Protein AF-A0A7C1R9J3-F1 (afdb_monomer_lite)

Radius of gyration: 30.42 Å; chains: 1; bounding box: 50×49×117 Å

Secondary structure (DSSP, 8-state):
--TTSHHHHHHHHHHHHHGGGS-------------SEEEES-SEEEEEEE-TT-EEEPPPEEEEE-SSS-EEE-EEEE-TTS-EEEEE-EEEEEE-B-TTSPBPTT--EEEEEEEETTEEEEEESS--TTEEEEE---SSSS--S--GGG-EEEEE--SS-EE-SS-SSSS-TT-SSSSB-EEEEEHHHHHHT---GGG-BEESSPBPPSS-EEE-TTEEEEE-EEEEEPTT--EEEEEEEEE-

Sequence (244 aa):
MNKKFLLPILMVLGIGLVVAVTYYAIFSASFTVNAAITTSDNLVQELGSTFDGEVIEGSGITITNNAPSERTIGFETDNGECDIETSYATILELNKKDSVWDIIPNTTIVLSYTFVGDNFYYKVDTDLTDYVIVYYPDLDGNPGSWNIVNAELVGDANTEWTLSESIEILPVETDWNDAAKLWLIPSADWGNQSWNPSAWYFENNLVTYGEDVTILGDSDLVITPLYKVGAYVNGTCTVTTTVA

Structure (mmCIF, N/CA/C/O backbone):
data_AF-A0A7C1R9J3-F1
#
_entry.id   AF-A0A7C1R9J3-F1
#
loop_
_atom_site.group_PDB
_atom_site.id
_atom_site.type_symbol
_atom_site.label_atom_id
_atom_site.label_alt_id
_atom_site.label_comp_id
_atom_site.label_asym_id
_atom_site.label_entity_id
_atom_site.label_seq_id
_atom_site.pdbx_PDB_ins_code
_atom_site.Cartn_x
_atom_site.Cartn_y
_atom_site.Cartn_z
_atom_site.occupancy
_atom_site.B_iso_or_equiv
_atom_site.auth_seq_id
_atom_site.auth_comp_id
_atom_site.auth_asym_id
_atom_site.auth_atom_id
_atom_site.pdbx_PDB_model_num
ATOM 1 N N . MET A 1 1 ? -9.440 -32.042 92.225 1.00 45.88 1 MET A N 1
ATOM 2 C CA . MET A 1 1 ? -8.359 -31.643 91.293 1.00 45.88 1 MET A CA 1
ATOM 3 C C . MET A 1 1 ? -7.726 -30.342 91.768 1.00 45.88 1 MET A C 1
ATOM 5 O O . MET A 1 1 ? -8.438 -29.428 92.162 1.00 45.88 1 MET A O 1
ATOM 9 N N . ASN A 1 2 ? -6.393 -30.313 91.818 1.00 40.66 2 ASN A N 1
ATOM 10 C CA . ASN A 1 2 ? -5.563 -29.291 92.461 1.00 40.66 2 ASN A CA 1
ATOM 11 C C . ASN A 1 2 ? -5.582 -27.935 91.729 1.00 40.66 2 ASN A C 1
ATOM 13 O O . ASN A 1 2 ? -5.193 -27.859 90.568 1.00 40.66 2 ASN A O 1
ATOM 17 N N . LYS A 1 3 ? -5.875 -26.840 92.451 1.00 45.75 3 LYS A N 1
ATOM 18 C CA . LYS A 1 3 ? -5.751 -25.439 91.980 1.00 45.75 3 LYS A CA 1
ATOM 19 C C . LYS A 1 3 ? -4.309 -25.003 91.634 1.00 45.75 3 LYS A C 1
ATOM 21 O O . LYS A 1 3 ? -4.099 -23.871 91.220 1.00 45.75 3 LYS A O 1
ATOM 26 N N . LYS A 1 4 ? -3.314 -25.888 91.775 1.00 47.53 4 LYS A N 1
ATOM 27 C CA . LYS A 1 4 ? -1.890 -25.609 91.507 1.00 47.53 4 LYS A CA 1
ATOM 28 C C . LYS A 1 4 ? -1.475 -25.754 90.033 1.00 47.53 4 LYS A C 1
ATOM 30 O O . LYS A 1 4 ? -0.358 -25.386 89.702 1.00 47.53 4 LYS A O 1
ATOM 35 N N . PHE A 1 5 ? -2.360 -26.236 89.153 1.00 46.69 5 PHE A N 1
ATOM 36 C CA . PHE A 1 5 ? -2.064 -26.412 87.720 1.00 46.69 5 PHE A CA 1
ATOM 37 C C . PHE A 1 5 ? -2.663 -25.337 86.796 1.00 46.69 5 PHE A C 1
ATOM 39 O O . PHE A 1 5 ? -2.336 -25.320 85.615 1.00 46.69 5 PHE A O 1
ATOM 46 N N . LEU A 1 6 ? -3.497 -24.417 87.300 1.00 45.84 6 LEU A N 1
ATOM 47 C CA . LEU A 1 6 ? -4.161 -23.416 86.447 1.00 45.84 6 LEU A CA 1
ATOM 48 C C . LEU A 1 6 ? -3.267 -22.214 86.088 1.00 45.84 6 LEU A C 1
ATOM 50 O O . LEU A 1 6 ? -3.419 -21.639 85.016 1.00 45.84 6 LEU A O 1
ATOM 54 N N . LEU A 1 7 ? -2.326 -21.842 86.962 1.00 49.12 7 LEU A N 1
ATOM 55 C CA . LEU A 1 7 ? -1.476 -20.661 86.766 1.00 49.12 7 LEU A CA 1
ATOM 56 C C . LEU A 1 7 ? -0.441 -20.786 85.623 1.00 49.12 7 LEU A C 1
ATOM 58 O O . LEU A 1 7 ? -0.324 -19.837 84.850 1.00 49.12 7 LEU A O 1
ATOM 62 N N . PRO A 1 8 ? 0.288 -21.912 85.448 1.00 51.94 8 PRO A N 1
ATOM 63 C CA . PRO A 1 8 ? 1.258 -22.020 84.355 1.00 51.94 8 PRO A CA 1
ATOM 64 C C . PRO A 1 8 ? 0.583 -22.155 82.980 1.00 51.94 8 PRO A C 1
ATOM 66 O O . PRO A 1 8 ? 1.129 -21.690 81.986 1.00 51.94 8 PRO A O 1
ATOM 69 N N . ILE A 1 9 ? -0.632 -22.712 82.917 1.00 50.72 9 ILE A N 1
ATOM 70 C CA . ILE A 1 9 ? -1.399 -22.860 81.668 1.00 50.72 9 ILE A CA 1
ATOM 71 C C . ILE A 1 9 ? -1.896 -21.496 81.156 1.00 50.72 9 ILE A C 1
ATOM 73 O O . ILE A 1 9 ? -1.863 -21.244 79.955 1.00 50.72 9 ILE A O 1
ATOM 77 N N . LEU A 1 10 ? -2.279 -20.581 82.056 1.00 51.03 10 LEU A N 1
ATOM 78 C CA . LEU A 1 10 ? -2.689 -19.216 81.699 1.00 51.03 10 LEU A CA 1
ATOM 79 C C . LEU A 1 10 ? -1.524 -18.340 81.208 1.00 51.03 10 LEU A C 1
ATOM 81 O O . LEU A 1 10 ? -1.730 -17.521 80.318 1.00 51.03 10 LEU A O 1
ATOM 85 N N . MET A 1 11 ? -0.300 -18.532 81.718 1.00 51.19 11 MET A N 1
ATOM 86 C CA . MET A 1 11 ? 0.888 -17.845 81.181 1.00 51.19 11 MET A CA 1
ATOM 87 C C . MET A 1 11 ? 1.282 -18.360 79.790 1.00 51.19 11 MET A C 1
ATOM 89 O O . MET A 1 11 ? 1.640 -17.560 78.931 1.00 51.19 11 MET A O 1
ATOM 93 N N . VAL A 1 12 ? 1.163 -19.668 79.531 1.00 52.81 12 VAL A N 1
ATOM 94 C CA . VAL A 1 12 ? 1.432 -20.249 78.202 1.00 52.81 12 VAL A CA 1
ATOM 95 C C . VAL A 1 12 ? 0.374 -19.816 77.175 1.00 52.81 12 VAL A C 1
ATOM 97 O O . VAL A 1 12 ? 0.724 -19.485 76.045 1.00 52.81 12 VAL A O 1
ATOM 100 N N . LEU A 1 13 ? -0.900 -19.712 77.575 1.00 46.81 13 LEU A N 1
ATOM 101 C CA . LEU A 1 13 ? -1.964 -19.135 76.738 1.00 46.81 13 LEU A CA 1
ATOM 102 C C . LEU A 1 13 ? -1.796 -17.621 76.519 1.00 46.81 13 LEU A C 1
ATOM 104 O O . LEU A 1 13 ? -2.080 -17.138 75.428 1.00 46.81 13 LEU A O 1
ATOM 108 N N . GLY A 1 14 ? -1.289 -16.876 77.508 1.00 44.56 14 GLY A N 1
ATOM 109 C CA . GLY A 1 14 ? -0.999 -15.443 77.382 1.00 44.56 14 GLY A CA 1
ATOM 110 C C . GLY A 1 14 ? 0.164 -15.134 76.433 1.00 44.56 14 GLY A C 1
ATOM 111 O O . GLY A 1 14 ? 0.084 -14.183 75.662 1.00 44.56 14 GLY A O 1
ATOM 112 N N . ILE A 1 15 ? 1.208 -15.969 76.419 1.00 49.84 15 ILE A N 1
ATOM 113 C CA . ILE A 1 15 ? 2.316 -15.852 75.456 1.00 49.84 15 ILE A CA 1
ATOM 114 C C . ILE A 1 15 ? 1.849 -16.278 74.054 1.00 49.84 15 ILE A C 1
ATOM 116 O O . ILE A 1 15 ? 2.185 -15.614 73.079 1.00 49.84 15 ILE A O 1
ATOM 120 N N . GLY A 1 16 ? 0.996 -17.304 73.941 1.00 39.78 16 GLY A N 1
ATOM 121 C CA . GLY A 1 16 ? 0.373 -17.687 72.667 1.00 39.78 16 GLY A CA 1
ATOM 122 C C . GLY A 1 16 ? -0.538 -16.606 72.067 1.00 39.78 16 GLY A C 1
ATOM 123 O O . GLY A 1 16 ? -0.597 -16.470 70.848 1.00 39.78 16 GLY A O 1
ATOM 124 N N . LEU A 1 17 ? -1.199 -15.793 72.902 1.00 40.78 17 LEU A N 1
ATOM 125 C CA . LEU A 1 17 ? -2.075 -14.710 72.441 1.00 40.78 17 LEU A CA 1
ATOM 126 C C . LEU A 1 17 ? -1.295 -13.480 71.943 1.00 40.78 17 LEU A C 1
ATOM 128 O O . LEU A 1 17 ? -1.747 -12.806 71.024 1.00 40.78 17 LEU A O 1
ATOM 132 N N . VAL A 1 18 ? -0.112 -13.198 72.503 1.00 43.84 18 VAL A N 1
ATOM 133 C CA . VAL A 1 18 ? 0.732 -12.065 72.065 1.00 43.84 18 VAL A CA 1
ATOM 134 C C . VAL A 1 18 ? 1.483 -12.386 70.765 1.00 43.84 18 VAL A C 1
ATOM 136 O O . VAL A 1 18 ? 1.771 -11.482 69.985 1.00 43.84 18 VAL A O 1
ATOM 139 N N . VAL A 1 19 ? 1.726 -13.667 70.469 1.00 43.62 19 VAL A N 1
ATOM 140 C CA . VAL A 1 19 ? 2.354 -14.103 69.205 1.00 43.62 19 VAL A CA 1
ATOM 141 C C . VAL A 1 19 ? 1.326 -14.281 68.075 1.00 43.62 19 VAL A C 1
ATOM 143 O O . VAL A 1 19 ? 1.711 -14.429 66.927 1.00 43.62 19 VAL A O 1
ATOM 146 N N . ALA A 1 20 ? 0.020 -14.187 68.347 1.00 41.53 20 ALA A N 1
ATOM 147 C CA . ALA A 1 20 ? -1.015 -14.138 67.304 1.00 41.53 20 ALA A CA 1
ATOM 148 C C . ALA A 1 20 ? -1.353 -12.704 66.841 1.00 41.53 20 ALA A C 1
ATOM 150 O O . ALA A 1 20 ? -2.244 -12.516 66.015 1.00 41.53 20 ALA A O 1
ATOM 151 N N . VAL A 1 21 ? -0.649 -11.691 67.362 1.00 45.72 21 VAL A N 1
ATOM 152 C CA . VAL A 1 21 ? -0.703 -10.298 66.870 1.00 45.72 21 VAL A CA 1
ATOM 153 C C . VAL A 1 21 ? 0.515 -9.987 65.987 1.00 45.72 21 VAL A C 1
ATOM 155 O O . VAL A 1 21 ? 0.802 -8.835 65.672 1.00 45.72 21 VAL A O 1
ATOM 158 N N . THR A 1 22 ? 1.268 -11.004 65.560 1.00 41.28 22 THR A N 1
ATOM 159 C CA . THR A 1 22 ? 2.323 -10.817 64.567 1.00 41.28 22 THR A CA 1
ATOM 160 C C . THR A 1 22 ? 1.699 -10.808 63.181 1.00 41.28 22 THR A C 1
ATOM 162 O O . THR A 1 22 ? 1.433 -11.842 62.584 1.00 41.28 22 THR A O 1
ATOM 165 N N . TYR A 1 23 ? 1.466 -9.590 62.693 1.00 43.31 23 TYR A N 1
ATOM 166 C CA . TYR A 1 23 ? 1.453 -9.250 61.277 1.00 43.31 23 TYR A CA 1
ATOM 167 C C . TYR A 1 23 ? 0.700 -10.252 60.389 1.00 43.31 23 TYR A C 1
ATOM 169 O O . TYR A 1 23 ? 1.304 -11.089 59.718 1.00 43.31 23 TYR A O 1
ATOM 177 N N . TYR A 1 24 ? -0.610 -10.049 60.233 1.00 41.72 24 TYR A N 1
ATOM 178 C CA . TYR A 1 24 ? -1.156 -10.206 58.888 1.00 41.72 24 TYR A CA 1
ATOM 179 C C . TYR A 1 24 ? -0.472 -9.137 58.034 1.00 41.72 24 TYR A C 1
ATOM 181 O O . TYR A 1 24 ? -0.970 -8.024 57.880 1.00 41.72 24 TYR A O 1
ATOM 189 N N . ALA A 1 25 ? 0.721 -9.447 57.528 1.00 47.22 25 ALA A N 1
ATOM 190 C CA . ALA A 1 25 ? 1.193 -8.820 56.318 1.00 47.22 25 ALA A CA 1
ATOM 191 C C . ALA A 1 25 ? 0.184 -9.256 55.258 1.00 47.22 25 ALA A C 1
ATOM 193 O O . ALA A 1 25 ? 0.292 -10.334 54.675 1.00 47.22 25 ALA A O 1
ATOM 194 N N . ILE A 1 26 ? -0.863 -8.450 55.083 1.00 50.31 26 ILE A N 1
ATOM 195 C CA . ILE A 1 26 ? -1.639 -8.455 53.856 1.00 50.31 26 ILE A CA 1
ATOM 196 C C . ILE A 1 26 ? -0.623 -8.007 52.811 1.00 50.31 26 ILE A C 1
ATOM 198 O O . ILE A 1 26 ? -0.421 -6.818 52.586 1.00 50.31 26 ILE A O 1
ATOM 202 N N . PHE A 1 27 ? 0.121 -8.964 52.263 1.00 45.00 27 PHE A N 1
ATOM 203 C CA . PHE A 1 27 ? 0.915 -8.742 51.074 1.00 45.00 27 PHE A CA 1
ATOM 204 C C . PHE A 1 27 ? -0.094 -8.508 49.957 1.00 45.00 27 PHE A C 1
ATOM 206 O O . PHE A 1 27 ? -0.577 -9.440 49.321 1.00 45.00 27 PHE A O 1
ATOM 213 N N . SER A 1 28 ? -0.464 -7.248 49.757 1.00 51.16 28 SER A N 1
ATOM 214 C CA . SER A 1 28 ? -1.065 -6.815 48.511 1.00 51.16 28 SER A CA 1
ATOM 215 C C . SER A 1 28 ? 0.070 -6.710 47.498 1.00 51.16 28 SER A C 1
ATOM 217 O O . SER A 1 28 ? 0.786 -5.710 47.453 1.00 51.16 28 SER A O 1
ATOM 219 N N . ALA A 1 29 ? 0.283 -7.769 46.724 1.00 52.56 29 ALA A N 1
ATOM 220 C CA . ALA A 1 29 ? 1.062 -7.664 45.504 1.00 52.56 29 ALA A CA 1
ATOM 221 C C . ALA A 1 29 ? 0.148 -7.056 44.436 1.00 52.56 29 ALA A C 1
ATOM 223 O O . ALA A 1 29 ? -0.732 -7.726 43.902 1.00 52.56 29 ALA A O 1
ATOM 224 N N . SER A 1 30 ? 0.320 -5.766 44.163 1.00 58.81 30 SER A N 1
ATOM 225 C CA . SER A 1 30 ? -0.194 -5.161 42.941 1.00 58.81 30 SER A CA 1
ATOM 226 C C . SER A 1 30 ? 0.774 -5.518 41.818 1.00 58.81 30 SER A C 1
ATOM 228 O O . SER A 1 30 ? 1.928 -5.093 41.845 1.00 58.81 30 SER A O 1
ATOM 230 N N . PHE A 1 31 ? 0.328 -6.310 40.853 1.00 53.12 31 PHE A N 1
ATOM 231 C CA . PHE A 1 31 ? 0.998 -6.396 39.563 1.00 53.12 31 PHE A CA 1
ATOM 232 C C . PHE A 1 31 ? 0.243 -5.487 38.597 1.00 53.12 31 PHE A C 1
ATOM 234 O O . PHE A 1 31 ? -0.987 -5.491 38.562 1.00 53.12 31 PHE A O 1
ATOM 241 N N . THR A 1 32 ? 0.977 -4.681 37.841 1.00 57.53 32 THR A N 1
ATOM 242 C CA . THR A 1 32 ? 0.403 -3.935 36.724 1.00 57.53 32 THR A CA 1
ATOM 243 C C . THR A 1 32 ? 0.390 -4.873 35.527 1.00 57.53 32 THR A C 1
ATOM 245 O O . THR A 1 32 ? 1.448 -5.322 35.089 1.00 57.53 32 THR A O 1
ATOM 248 N N . VAL A 1 33 ? -0.797 -5.206 35.022 1.00 65.12 33 VAL A N 1
ATOM 249 C CA . VAL A 1 33 ? -0.926 -5.827 33.701 1.00 65.12 33 VAL A CA 1
ATOM 250 C C . VAL A 1 33 ? -0.954 -4.683 32.701 1.00 65.12 33 VAL A C 1
ATOM 252 O O . VAL A 1 33 ? -1.954 -3.975 32.611 1.00 65.12 33 VAL A O 1
ATOM 255 N N . ASN A 1 34 ? 0.151 -4.473 31.992 1.00 68.94 34 ASN A N 1
ATOM 256 C CA . ASN A 1 34 ? 0.124 -3.613 30.816 1.00 68.94 34 ASN A CA 1
ATOM 257 C C . ASN A 1 34 ? -0.635 -4.358 29.716 1.00 68.94 34 ASN A C 1
ATOM 259 O O . ASN A 1 34 ? -0.419 -5.558 29.524 1.00 68.94 34 ASN A O 1
ATOM 263 N N . ALA A 1 35 ? -1.538 -3.664 29.027 1.00 76.62 35 ALA A N 1
ATOM 264 C CA . ALA A 1 35 ? -2.179 -4.229 27.851 1.00 76.62 35 ALA A CA 1
ATOM 265 C C . ALA A 1 35 ? -1.098 -4.558 26.812 1.00 76.62 35 ALA A C 1
ATOM 267 O O . ALA A 1 35 ? -0.182 -3.763 26.589 1.00 76.62 35 ALA A O 1
ATOM 268 N N . ALA A 1 36 ? -1.182 -5.750 26.218 1.00 83.12 36 ALA A N 1
ATOM 269 C CA . ALA A 1 36 ? -0.225 -6.175 25.200 1.00 83.12 36 ALA A CA 1
ATOM 270 C C . ALA A 1 36 ? -0.265 -5.232 23.992 1.00 83.12 36 ALA A C 1
ATOM 272 O O . ALA A 1 36 ? 0.786 -4.879 23.475 1.00 83.12 36 ALA A O 1
ATOM 273 N N . ILE A 1 37 ? -1.462 -4.776 23.623 1.00 87.62 37 ILE A N 1
ATOM 274 C CA . ILE A 1 37 ? -1.688 -3.757 22.604 1.00 87.62 37 ILE A CA 1
ATOM 275 C C . ILE A 1 37 ? -2.233 -2.502 23.274 1.00 87.62 37 ILE A C 1
ATOM 277 O O . ILE A 1 37 ? -3.136 -2.570 24.112 1.00 87.62 37 ILE A O 1
ATOM 281 N N . THR A 1 38 ? -1.679 -1.356 22.907 1.00 87.38 38 THR A N 1
ATOM 282 C CA . THR A 1 38 ? -2.228 -0.047 23.256 1.00 87.38 38 THR A CA 1
ATOM 283 C C . THR A 1 38 ? -2.348 0.788 22.000 1.00 87.38 38 THR A C 1
ATOM 285 O O . THR A 1 38 ? -1.457 0.758 21.160 1.00 87.38 38 THR A O 1
ATOM 288 N N . THR A 1 39 ? -3.419 1.559 21.891 1.00 86.31 39 THR A N 1
ATOM 289 C CA . THR A 1 39 ? -3.595 2.532 20.815 1.00 86.31 39 THR A CA 1
ATOM 290 C C . THR A 1 39 ? -3.429 3.938 21.362 1.00 86.31 39 THR A C 1
ATOM 292 O O . THR A 1 39 ? -3.957 4.250 22.436 1.00 86.31 39 THR A O 1
ATOM 295 N N . SER A 1 40 ? -2.749 4.801 20.621 1.00 73.56 40 SER A N 1
ATOM 296 C CA . SER A 1 40 ? -2.795 6.242 20.839 1.00 73.56 40 SER A CA 1
ATOM 297 C C . SER A 1 40 ? -3.379 6.934 19.611 1.00 73.56 40 SER A C 1
ATOM 299 O O . SER A 1 40 ? -3.164 6.506 18.480 1.00 73.56 40 SER A O 1
ATOM 301 N N . ASP A 1 41 ? -4.114 8.014 19.875 1.00 68.12 41 ASP A N 1
ATOM 302 C CA . ASP A 1 41 ? -4.762 8.891 18.894 1.00 68.12 41 ASP A CA 1
ATOM 303 C C . ASP A 1 41 ? -6.037 8.359 18.198 1.00 68.12 41 ASP A C 1
ATOM 305 O O . ASP A 1 41 ? -6.346 7.171 18.187 1.00 68.12 41 ASP A O 1
ATOM 309 N N . ASN A 1 42 ? -6.821 9.335 17.720 1.00 70.00 42 ASN A N 1
ATOM 310 C CA . ASN A 1 42 ? -8.036 9.349 16.887 1.00 70.00 42 ASN A CA 1
ATOM 311 C C . ASN A 1 42 ? -8.675 8.012 16.447 1.00 70.00 42 ASN A C 1
ATOM 313 O O . ASN A 1 42 ? -8.889 7.773 15.260 1.00 70.00 42 ASN A O 1
ATOM 317 N N . LEU A 1 43 ? -9.124 7.195 17.401 1.00 85.94 43 LEU A N 1
ATOM 318 C CA . LEU A 1 43 ? -10.057 6.092 17.120 1.00 85.94 43 LEU A CA 1
ATOM 319 C C . LEU A 1 43 ? -11.427 6.582 16.623 1.00 85.94 43 LEU A C 1
ATOM 321 O O . LEU A 1 43 ? -12.168 5.816 16.022 1.00 85.94 43 LEU A O 1
ATOM 325 N N . VAL A 1 44 ? -11.769 7.849 16.870 1.00 89.75 44 VAL A N 1
ATOM 326 C CA . VAL A 1 44 ? -12.980 8.501 16.358 1.00 89.75 44 VAL A CA 1
ATOM 327 C C . VAL A 1 44 ? -12.5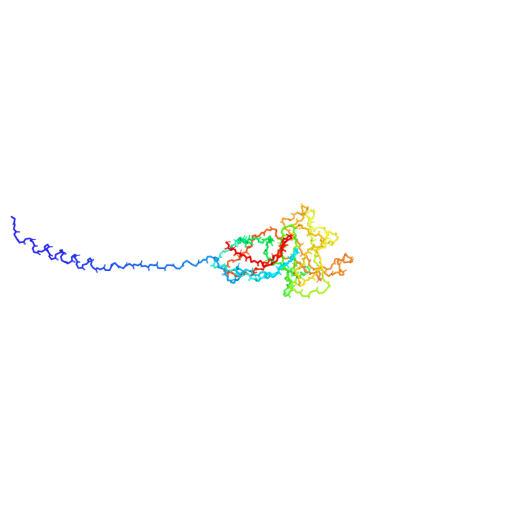69 9.527 15.311 1.00 89.75 44 VAL A C 1
ATOM 329 O O . VAL A 1 44 ? -11.757 10.408 15.595 1.00 89.75 44 VAL A O 1
ATOM 332 N N . GLN A 1 45 ? -1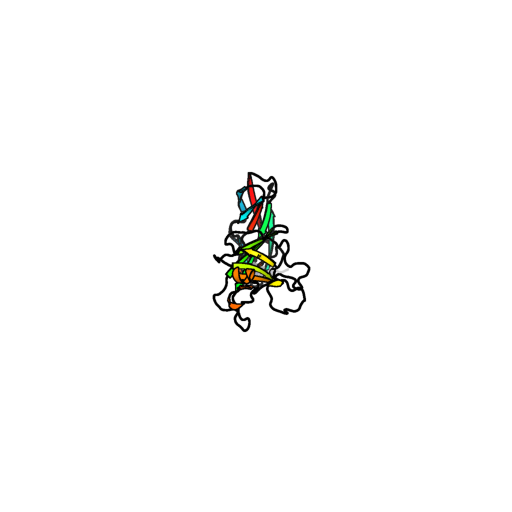3.120 9.405 14.107 1.00 90.19 45 GLN A N 1
ATOM 333 C CA . GLN A 1 45 ? -12.723 10.174 12.932 1.00 90.19 45 GLN A CA 1
ATOM 334 C C . GLN A 1 45 ? -13.945 10.909 12.386 1.00 90.19 45 GLN A C 1
ATOM 336 O O . GLN A 1 45 ? -14.919 10.299 11.947 1.00 90.19 45 GLN A O 1
ATOM 341 N N . GLU A 1 46 ? -13.916 12.237 12.464 1.00 89.94 46 GLU A N 1
ATOM 342 C CA . GLU A 1 46 ? -14.958 13.100 11.910 1.00 89.94 46 GLU A CA 1
ATOM 343 C C . GLU A 1 46 ? -14.609 13.422 10.455 1.00 89.94 46 GLU A C 1
ATOM 345 O O . GLU A 1 46 ? -13.682 14.183 10.190 1.00 89.94 46 GLU A O 1
ATOM 350 N N . LEU A 1 47 ? -15.362 12.860 9.507 1.00 87.81 47 LEU A N 1
ATOM 351 C CA . LEU A 1 47 ? -15.082 13.002 8.072 1.00 87.81 47 LEU A CA 1
ATOM 352 C C . LEU A 1 47 ? -15.535 14.354 7.499 1.00 87.81 47 LEU A C 1
ATOM 354 O O . LEU A 1 47 ? -15.314 14.653 6.331 1.00 87.81 47 LEU A O 1
ATOM 358 N N . GLY A 1 48 ? -16.175 15.198 8.313 1.00 84.50 48 GLY A N 1
ATOM 359 C CA . GLY A 1 48 ? -16.729 16.465 7.851 1.00 84.50 48 GLY A CA 1
ATOM 360 C C . GLY A 1 48 ? -17.870 16.255 6.855 1.00 84.50 48 GLY A C 1
ATOM 361 O O . GLY A 1 48 ? -18.608 15.282 6.956 1.00 84.50 48 GLY A O 1
ATOM 362 N N . SER A 1 49 ? -18.067 17.207 5.940 1.00 84.69 49 SER A N 1
ATOM 363 C CA . SER A 1 49 ? -19.089 17.081 4.891 1.00 84.69 49 SER A CA 1
ATOM 364 C C . SER A 1 49 ? -18.603 16.124 3.811 1.00 84.69 49 SER A C 1
ATOM 366 O O . SER A 1 49 ? -17.611 16.423 3.160 1.00 84.69 49 SER A O 1
ATOM 368 N N . THR A 1 50 ? -19.326 15.024 3.637 1.00 85.38 50 THR A N 1
ATOM 369 C CA . THR A 1 50 ? -18.998 13.942 2.705 1.00 85.38 50 THR A CA 1
ATOM 370 C C . THR A 1 50 ? -19.906 13.962 1.480 1.00 85.38 50 THR A C 1
ATOM 372 O O . THR A 1 50 ? -21.081 14.348 1.573 1.00 85.38 50 THR A O 1
ATOM 375 N N . PHE A 1 51 ? -19.366 13.540 0.337 1.00 85.44 51 PHE A N 1
ATOM 376 C CA . PHE A 1 51 ? -20.097 13.397 -0.921 1.00 85.44 51 PHE A CA 1
ATOM 377 C C . PHE A 1 51 ? -20.064 11.957 -1.443 1.00 85.44 51 PHE A C 1
ATOM 379 O O . PHE A 1 51 ? -19.135 11.203 -1.179 1.00 85.44 51 PHE A O 1
ATOM 386 N N . ASP A 1 52 ? -21.079 11.598 -2.227 1.00 85.81 52 ASP A N 1
ATOM 387 C CA . ASP A 1 52 ? -21.195 10.293 -2.885 1.00 85.81 52 ASP A CA 1
ATOM 388 C C . ASP A 1 52 ? -19.914 9.920 -3.658 1.00 85.81 52 ASP A C 1
ATOM 390 O O . ASP A 1 52 ? -19.454 10.684 -4.516 1.00 85.81 52 ASP A O 1
ATOM 394 N N . GLY A 1 53 ? -19.353 8.749 -3.338 1.00 82.88 53 GLY A N 1
ATOM 395 C CA . GLY A 1 53 ? -18.172 8.181 -3.987 1.00 82.88 53 GLY A CA 1
ATOM 396 C C . GLY A 1 53 ? -16.847 8.833 -3.592 1.00 82.88 53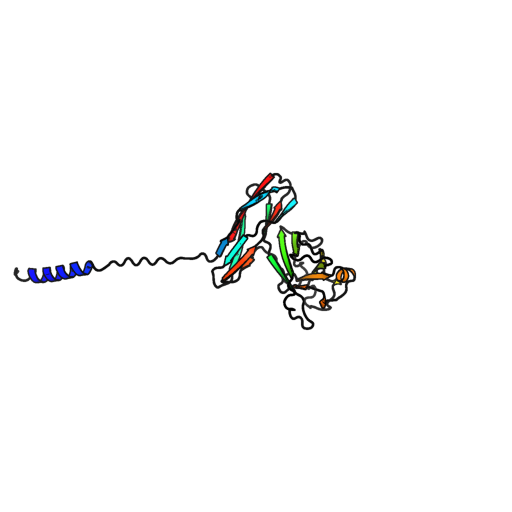 GLY A C 1
ATOM 397 O O . GLY A 1 53 ? -15.807 8.471 -4.143 1.00 82.88 53 GLY A O 1
ATOM 398 N N . GLU A 1 54 ? -16.863 9.792 -2.666 1.00 87.94 54 GLU A N 1
ATOM 399 C CA . GLU A 1 54 ? -15.657 10.442 -2.166 1.00 87.94 54 GLU A CA 1
ATOM 400 C C . GLU A 1 54 ? -14.777 9.451 -1.396 1.00 87.94 54 GLU A C 1
ATOM 402 O O . GLU A 1 54 ? -15.266 8.593 -0.657 1.00 87.94 54 GLU A O 1
ATOM 407 N N . VAL A 1 55 ? -13.463 9.589 -1.564 1.00 89.56 55 VAL A N 1
ATOM 408 C CA . VAL A 1 55 ? -12.457 8.836 -0.815 1.00 89.56 55 VAL A CA 1
ATOM 409 C C . VAL A 1 55 ? -11.704 9.809 0.079 1.00 89.56 55 VAL A C 1
ATOM 411 O O . VAL A 1 55 ? -11.165 10.806 -0.400 1.00 89.56 55 VAL A O 1
ATOM 414 N N . ILE A 1 56 ? -11.684 9.523 1.378 1.00 90.81 56 ILE A N 1
ATOM 415 C CA . ILE A 1 56 ? -11.158 10.411 2.413 1.00 90.81 56 ILE A CA 1
ATOM 416 C C . ILE A 1 56 ? -10.056 9.678 3.176 1.00 90.81 56 ILE A C 1
ATOM 418 O O . ILE A 1 56 ? -10.290 8.629 3.777 1.00 90.81 56 ILE A O 1
ATOM 422 N N . GLU A 1 57 ? -8.854 10.253 3.173 1.00 92.25 57 GLU A N 1
ATOM 423 C CA . GLU A 1 57 ? -7.748 9.818 4.028 1.00 92.25 57 GLU A CA 1
ATOM 424 C C . GLU A 1 57 ? -8.018 10.261 5.472 1.00 92.25 57 GLU A C 1
ATOM 426 O O . GLU A 1 57 ? -8.223 11.445 5.753 1.00 92.25 57 GLU A O 1
ATOM 431 N N . GLY A 1 58 ? -8.048 9.304 6.395 1.00 90.75 58 GLY A N 1
ATOM 432 C CA . GLY A 1 58 ? -8.186 9.581 7.815 1.00 90.75 58 GLY A CA 1
ATOM 433 C C . GLY A 1 58 ? -6.872 9.971 8.480 1.00 90.75 58 GLY A C 1
ATOM 434 O O . GLY A 1 58 ? -5.786 9.868 7.916 1.00 90.75 58 GLY A O 1
ATOM 435 N N . SER A 1 59 ? -6.959 10.392 9.739 1.00 90.38 59 SER A N 1
ATOM 436 C CA . SER A 1 59 ? -5.760 10.594 10.557 1.00 90.38 59 SER A CA 1
ATOM 437 C C . SER A 1 59 ? -5.167 9.249 10.973 1.00 90.38 59 SER A C 1
ATOM 439 O O . SER A 1 59 ? -5.919 8.339 11.322 1.00 90.38 59 SER A O 1
ATOM 441 N N . GLY A 1 60 ? -3.836 9.151 11.009 1.00 90.00 60 GLY A N 1
ATOM 442 C CA . GLY A 1 60 ? -3.139 7.942 11.448 1.00 90.00 60 GLY A CA 1
ATOM 443 C C . GLY A 1 60 ? -3.508 7.516 12.875 1.00 90.00 60 GLY A C 1
ATOM 444 O O . GLY A 1 60 ? -3.620 8.350 13.775 1.00 90.00 60 GLY A O 1
ATOM 445 N N . ILE A 1 61 ? -3.677 6.209 13.067 1.00 89.56 61 ILE A N 1
ATOM 446 C CA . ILE A 1 61 ? -3.883 5.540 14.353 1.00 89.56 61 ILE A CA 1
ATOM 447 C C . ILE A 1 61 ? -2.560 4.878 14.729 1.00 89.56 61 ILE A C 1
ATOM 449 O O . ILE A 1 61 ? -2.030 4.074 13.961 1.00 89.56 61 ILE A O 1
ATOM 453 N N . THR A 1 62 ? -2.021 5.207 15.902 1.00 90.62 62 THR A N 1
ATOM 454 C CA . THR A 1 62 ? -0.784 4.584 16.387 1.00 90.62 62 THR A CA 1
ATOM 455 C C . THR A 1 62 ? -1.128 3.377 17.244 1.00 90.62 62 THR A C 1
ATOM 457 O O . THR A 1 62 ? -1.899 3.477 18.199 1.00 90.62 62 THR A O 1
ATOM 460 N N . ILE A 1 63 ? -0.534 2.236 16.917 1.00 89.75 63 ILE A N 1
ATOM 461 C CA . ILE A 1 63 ? -0.702 0.968 17.619 1.00 89.75 63 ILE A CA 1
ATOM 462 C C . ILE A 1 63 ? 0.660 0.551 18.150 1.00 89.75 63 ILE A C 1
ATOM 464 O O . ILE A 1 63 ? 1.617 0.431 17.393 1.00 89.75 63 ILE A O 1
ATOM 468 N N . THR A 1 64 ? 0.737 0.308 19.450 1.00 90.88 64 THR A N 1
ATOM 469 C CA . THR A 1 64 ? 1.948 -0.138 20.135 1.00 90.88 64 THR A CA 1
ATOM 470 C C . THR A 1 64 ? 1.761 -1.569 20.602 1.00 90.88 64 THR A C 1
ATOM 472 O O . THR A 1 64 ? 0.824 -1.870 21.351 1.00 90.88 64 THR A O 1
ATOM 475 N N . ASN A 1 65 ? 2.688 -2.442 20.216 1.00 91.50 65 ASN A N 1
ATOM 476 C CA . ASN A 1 65 ? 2.792 -3.790 20.751 1.00 91.50 65 ASN A CA 1
ATOM 477 C C . ASN A 1 65 ? 3.826 -3.820 21.878 1.00 91.50 65 ASN A C 1
ATOM 479 O O . ASN A 1 65 ? 5.028 -3.896 21.646 1.00 91.50 65 ASN A O 1
ATOM 483 N N . ASN A 1 66 ? 3.337 -3.801 23.115 1.00 88.81 66 ASN A N 1
ATOM 484 C CA . ASN A 1 66 ? 4.146 -3.883 24.333 1.00 88.81 66 ASN A CA 1
ATOM 485 C C . ASN A 1 66 ? 4.571 -5.324 24.676 1.00 88.81 66 ASN A C 1
ATOM 487 O O . ASN A 1 66 ? 5.128 -5.564 25.751 1.00 88.81 66 ASN A O 1
ATOM 491 N N . ALA A 1 67 ? 4.208 -6.309 23.847 1.00 88.12 67 ALA A N 1
ATOM 492 C CA . ALA A 1 67 ? 4.626 -7.690 24.026 1.00 88.12 67 ALA A CA 1
ATOM 493 C C . ALA A 1 67 ? 5.917 -7.969 23.238 1.00 88.12 67 ALA A C 1
ATOM 495 O O . ALA A 1 67 ? 6.078 -7.463 22.132 1.00 88.12 67 ALA A O 1
ATOM 496 N N . PRO A 1 68 ? 6.779 -8.882 23.720 1.00 87.25 68 PRO A N 1
ATOM 497 C CA . PRO A 1 68 ? 8.027 -9.239 23.038 1.00 87.25 68 PRO A CA 1
ATOM 498 C C . PRO A 1 68 ? 7.823 -10.112 21.788 1.00 87.25 68 PRO A C 1
ATOM 500 O O . PRO A 1 68 ? 8.786 -10.491 21.127 1.00 87.25 68 PRO A O 1
ATOM 503 N N . SER A 1 69 ? 6.583 -10.508 21.494 1.00 88.75 69 SER A N 1
ATOM 504 C CA . SER A 1 69 ? 6.218 -11.338 20.346 1.00 88.75 69 SER A CA 1
ATOM 505 C C . SER A 1 69 ? 5.354 -10.545 19.377 1.00 88.75 69 SER A C 1
ATOM 507 O O . SER A 1 69 ? 4.582 -9.689 19.811 1.00 88.75 69 SER A O 1
ATOM 509 N N . GLU A 1 70 ? 5.417 -10.897 18.095 1.00 89.62 70 GLU A N 1
ATOM 510 C CA . GLU A 1 70 ? 4.517 -10.349 17.079 1.00 89.62 70 GLU A CA 1
ATOM 511 C C . GLU A 1 70 ? 3.038 -10.585 17.416 1.00 89.62 70 GLU A C 1
ATOM 513 O O . GLU A 1 70 ? 2.678 -11.507 18.166 1.00 89.62 70 GLU A O 1
ATOM 518 N N . ARG A 1 71 ? 2.189 -9.711 16.878 1.00 85.94 71 ARG A N 1
ATOM 519 C CA . ARG A 1 71 ? 0.735 -9.763 17.010 1.00 85.94 71 ARG A CA 1
ATOM 520 C C . ARG A 1 71 ? 0.094 -9.455 15.669 1.00 85.94 71 ARG A C 1
ATOM 522 O O . ARG A 1 71 ? 0.547 -8.561 14.963 1.00 85.94 71 ARG A O 1
ATOM 529 N N . THR A 1 72 ? -0.975 -10.174 15.372 1.00 86.69 72 THR A N 1
ATOM 530 C CA . THR A 1 72 ? -1.930 -9.806 14.330 1.00 86.69 72 THR A CA 1
ATOM 531 C C . THR A 1 72 ? -2.996 -8.934 14.969 1.00 86.69 72 THR A C 1
ATOM 533 O O . THR A 1 72 ? -3.481 -9.276 16.049 1.00 86.69 72 THR A O 1
ATOM 536 N N . ILE A 1 73 ? -3.302 -7.815 14.328 1.00 84.69 73 ILE A N 1
ATOM 537 C CA . ILE A 1 73 ? -4.248 -6.815 14.798 1.00 84.69 73 ILE A CA 1
ATOM 538 C C . ILE A 1 73 ? -5.488 -6.868 13.922 1.00 84.69 73 ILE A C 1
ATOM 540 O O . ILE A 1 73 ? -5.376 -6.782 12.700 1.00 84.69 73 ILE A O 1
ATOM 544 N N . GLY A 1 74 ? -6.644 -6.985 14.569 1.00 83.81 74 GLY A N 1
ATOM 545 C CA . GLY A 1 74 ? -7.941 -6.851 13.926 1.00 83.81 74 GLY A CA 1
ATOM 546 C C . GLY A 1 74 ? -8.499 -5.442 14.093 1.00 83.81 74 GLY A C 1
ATOM 547 O O . GLY A 1 74 ? -8.279 -4.781 15.116 1.00 83.81 74 GLY A O 1
ATOM 548 N N . PHE A 1 75 ? -9.269 -5.007 13.101 1.00 85.50 75 PHE A N 1
ATOM 549 C CA . PHE A 1 75 ? -10.001 -3.749 13.140 1.00 85.50 75 PHE A CA 1
ATOM 550 C C . PHE A 1 75 ? -11.494 -4.013 13.037 1.00 85.50 75 PHE A C 1
ATOM 552 O O . PHE A 1 75 ? -11.948 -4.781 12.196 1.00 85.50 75 PHE A O 1
ATOM 559 N N . GLU A 1 76 ? -12.265 -3.343 13.882 1.00 86.00 76 GLU A N 1
ATOM 560 C CA . GLU A 1 76 ? -13.714 -3.266 13.737 1.00 86.00 76 GLU A CA 1
ATOM 561 C C . GLU A 1 76 ? -14.109 -1.802 13.614 1.00 86.00 76 GLU A C 1
ATOM 563 O O . GLU A 1 76 ? -13.675 -0.960 14.406 1.00 86.00 76 GLU A O 1
ATOM 568 N N . THR A 1 77 ? -14.950 -1.495 12.633 1.00 85.12 77 THR A N 1
ATOM 569 C CA . THR A 1 77 ? -15.375 -0.126 12.357 1.00 85.12 77 THR A CA 1
ATOM 570 C C . THR A 1 77 ? -16.885 0.020 12.537 1.00 85.12 77 THR A C 1
ATOM 572 O O . THR A 1 77 ? -17.665 -0.747 11.977 1.00 85.12 77 THR A O 1
ATOM 575 N N . ASP A 1 78 ? -17.303 1.025 13.307 1.00 85.00 78 ASP A N 1
ATOM 576 C CA . ASP A 1 78 ? -18.694 1.465 13.414 1.00 85.00 78 ASP A CA 1
ATOM 577 C C . ASP A 1 78 ? -18.866 2.810 12.697 1.00 85.00 78 ASP A C 1
ATOM 579 O O . ASP A 1 78 ? -18.313 3.835 13.112 1.00 85.00 78 ASP A O 1
ATOM 583 N N . ASN A 1 79 ? -19.648 2.785 11.618 1.00 82.25 79 ASN A N 1
ATOM 584 C CA . ASN A 1 79 ? -19.937 3.935 10.759 1.00 82.25 79 ASN A CA 1
ATOM 585 C C . ASN A 1 79 ? -21.300 4.578 11.086 1.00 82.25 79 ASN A C 1
ATOM 587 O O . ASN A 1 79 ? -21.745 5.505 10.401 1.00 82.25 79 ASN A O 1
ATOM 591 N N . GLY A 1 80 ? -21.975 4.104 12.141 1.00 78.56 80 GLY A N 1
ATOM 592 C CA . GLY A 1 80 ? -23.284 4.586 12.562 1.00 78.56 80 GLY A CA 1
ATOM 593 C C . GLY A 1 80 ? -24.355 4.377 11.488 1.00 78.56 80 GLY A C 1
ATOM 594 O O . GLY A 1 80 ? -24.647 3.251 11.096 1.00 78.56 80 GLY A O 1
ATOM 595 N N . GLU A 1 81 ? -24.972 5.474 11.037 1.00 75.38 81 GLU A N 1
ATOM 596 C CA . GLU A 1 81 ? -25.972 5.471 9.953 1.00 75.38 81 GLU A CA 1
ATOM 597 C C . GLU A 1 81 ? -25.373 5.808 8.574 1.00 75.38 81 GLU A C 1
ATOM 599 O O . GLU A 1 81 ? -26.099 5.798 7.579 1.00 75.38 81 GLU A O 1
ATOM 604 N N . CYS A 1 82 ? -24.076 6.126 8.496 1.00 84.25 82 CYS A N 1
ATOM 605 C CA . CYS A 1 82 ? -23.421 6.414 7.225 1.00 84.25 82 CYS A CA 1
ATOM 606 C C . CYS A 1 82 ? -22.980 5.119 6.539 1.00 84.25 82 CYS A C 1
ATOM 608 O O . CYS A 1 82 ? -22.336 4.267 7.150 1.00 84.25 82 CYS A O 1
ATOM 610 N N . ASP A 1 83 ? -23.281 5.003 5.248 1.00 88.12 83 ASP A N 1
ATOM 611 C CA . ASP A 1 83 ? -22.732 3.948 4.399 1.00 88.12 83 ASP A CA 1
ATOM 612 C C . ASP A 1 83 ? -21.286 4.312 4.043 1.00 88.12 83 ASP A C 1
ATOM 614 O O . ASP A 1 83 ? -21.047 5.151 3.176 1.00 88.12 83 ASP A O 1
ATOM 618 N N . ILE A 1 84 ? -20.327 3.771 4.794 1.00 89.12 84 ILE A N 1
ATOM 619 C CA . ILE A 1 84 ? -18.891 3.996 4.607 1.00 89.12 84 ILE A CA 1
ATOM 620 C C . ILE A 1 84 ? -18.211 2.632 4.515 1.00 89.12 84 ILE A C 1
ATOM 622 O O . ILE A 1 84 ? -18.365 1.796 5.405 1.00 89.12 84 ILE A O 1
ATOM 626 N N . GLU A 1 85 ? -17.415 2.424 3.473 1.00 90.31 85 GLU A N 1
ATOM 627 C CA . GLU A 1 85 ? -16.454 1.324 3.419 1.00 90.31 85 GLU A CA 1
ATOM 628 C C . GLU A 1 85 ? -15.141 1.821 4.031 1.00 90.31 85 GLU A C 1
ATOM 630 O O . GLU A 1 85 ? -14.667 2.912 3.709 1.00 90.31 85 GLU A O 1
ATOM 635 N N . THR A 1 86 ? -14.571 1.053 4.957 1.00 89.50 86 THR A N 1
ATOM 636 C CA . THR A 1 86 ? -13.331 1.413 5.655 1.00 89.50 86 THR A CA 1
ATOM 637 C C . THR A 1 86 ? -12.274 0.376 5.362 1.00 89.50 86 THR A C 1
ATOM 639 O O . THR A 1 86 ? -12.557 -0.816 5.376 1.00 89.50 86 THR A O 1
ATOM 642 N N . SER A 1 87 ? -11.059 0.843 5.118 1.00 90.25 87 SER A N 1
ATOM 643 C CA . SER A 1 87 ? -9.891 -0.019 5.068 1.00 90.25 87 SER A CA 1
ATOM 644 C C . SER A 1 87 ? -8.693 0.676 5.684 1.00 90.25 87 SER A C 1
ATOM 646 O O . SER A 1 87 ? -8.697 1.888 5.897 1.00 90.25 87 SER A O 1
ATOM 648 N N . TYR A 1 88 ? -7.667 -0.097 5.997 1.00 88.75 88 TYR A N 1
ATOM 649 C CA . TYR A 1 88 ? -6.504 0.362 6.734 1.00 88.75 88 TYR A CA 1
ATOM 650 C C . TYR A 1 88 ? -5.273 0.236 5.844 1.00 88.75 88 TYR A C 1
ATOM 652 O O . TYR A 1 88 ? -4.980 -0.832 5.305 1.00 88.75 88 TYR A O 1
ATOM 660 N N . ALA A 1 89 ? -4.584 1.354 5.628 1.00 89.25 89 ALA A N 1
ATOM 661 C CA . ALA A 1 89 ? -3.405 1.396 4.788 1.00 89.25 89 ALA A CA 1
ATOM 662 C C . ALA A 1 89 ? -2.256 0.623 5.422 1.00 89.25 89 ALA A C 1
ATOM 664 O O . ALA A 1 89 ? -1.952 0.763 6.608 1.00 89.25 89 ALA A O 1
ATOM 665 N N . THR A 1 90 ? -1.587 -0.144 4.581 1.00 86.06 90 THR A N 1
ATOM 666 C CA . THR A 1 90 ? -0.338 -0.823 4.884 1.00 86.06 90 THR A CA 1
ATOM 667 C C . THR A 1 90 ? 0.761 -0.280 3.978 1.00 86.06 90 THR A C 1
ATOM 669 O O . THR A 1 90 ? 0.501 0.411 2.991 1.00 86.06 90 THR A O 1
ATOM 672 N N . ILE A 1 91 ? 2.006 -0.558 4.345 1.00 87.62 91 ILE A N 1
ATOM 673 C CA . ILE A 1 91 ? 3.190 -0.023 3.686 1.00 87.62 91 ILE A CA 1
ATOM 674 C C . ILE A 1 91 ? 3.929 -1.141 2.960 1.00 87.62 91 ILE A C 1
ATOM 676 O O . ILE A 1 91 ? 4.206 -2.207 3.509 1.00 87.62 91 ILE A O 1
ATOM 680 N N . LEU A 1 92 ? 4.320 -0.843 1.728 1.00 90.06 92 LEU A N 1
ATOM 681 C CA . LEU A 1 92 ? 5.258 -1.606 0.933 1.00 90.06 92 LEU A CA 1
ATOM 682 C C . LEU A 1 92 ? 6.557 -0.816 0.764 1.00 90.06 92 LEU A C 1
ATOM 684 O O . LEU A 1 92 ? 6.575 0.277 0.196 1.00 90.06 92 LEU A O 1
ATOM 688 N N . GLU A 1 93 ? 7.665 -1.393 1.218 1.00 92.75 93 GLU A N 1
ATOM 689 C CA . GLU A 1 93 ? 8.994 -0.849 0.956 1.00 92.75 93 GLU A CA 1
ATOM 690 C C . GLU A 1 93 ? 9.525 -1.344 -0.393 1.00 92.75 93 GLU A C 1
ATOM 692 O O . GLU A 1 93 ? 9.769 -2.539 -0.596 1.00 92.75 93 GLU A O 1
ATOM 697 N N . LEU A 1 94 ? 9.771 -0.400 -1.297 1.00 95.19 94 LEU A N 1
ATOM 698 C CA . LEU A 1 94 ? 10.334 -0.627 -2.620 1.00 95.19 94 LEU A CA 1
ATOM 699 C C . LEU A 1 94 ? 11.790 -0.167 -2.652 1.00 95.19 94 LEU A C 1
ATOM 701 O O . LEU A 1 94 ? 12.111 0.936 -2.222 1.00 95.19 94 LEU A O 1
ATOM 705 N N . ASN A 1 95 ? 12.697 -0.993 -3.164 1.00 96.00 95 ASN A N 1
ATOM 706 C CA . ASN A 1 95 ? 14.132 -0.713 -3.128 1.00 96.00 95 ASN A CA 1
ATOM 707 C C . ASN A 1 95 ? 14.798 -0.995 -4.470 1.00 96.00 95 ASN A C 1
ATOM 709 O O . ASN A 1 95 ? 14.386 -1.889 -5.212 1.00 96.00 95 ASN A O 1
ATOM 713 N N . LYS A 1 96 ? 15.889 -0.281 -4.755 1.00 94.94 96 LYS A N 1
ATOM 714 C CA . LYS A 1 96 ? 16.764 -0.658 -5.867 1.00 94.94 96 LYS A CA 1
ATOM 715 C C . LYS A 1 96 ? 17.568 -1.890 -5.492 1.00 94.94 96 LYS A C 1
ATOM 717 O O . LYS A 1 96 ? 17.995 -2.041 -4.345 1.00 94.94 96 LYS A O 1
ATOM 722 N N . LYS A 1 97 ? 17.818 -2.737 -6.486 1.00 91.12 97 LYS A N 1
ATOM 723 C CA . LYS A 1 97 ? 18.624 -3.948 -6.338 1.00 91.12 97 LYS A CA 1
ATOM 724 C C . LYS A 1 97 ? 19.859 -3.875 -7.230 1.00 91.12 97 LYS A C 1
ATOM 726 O O . LYS A 1 97 ? 19.826 -3.266 -8.301 1.00 91.12 97 LYS A O 1
ATOM 731 N N . ASP A 1 98 ? 20.970 -4.427 -6.759 1.00 89.62 98 ASP A N 1
ATOM 732 C CA . ASP A 1 98 ? 22.216 -4.478 -7.519 1.00 89.62 98 ASP A CA 1
ATOM 733 C C . ASP A 1 98 ? 22.229 -5.650 -8.523 1.00 89.62 98 ASP A C 1
ATOM 735 O O . ASP A 1 98 ? 21.232 -6.345 -8.728 1.00 89.62 98 ASP A O 1
ATOM 739 N N . SER A 1 99 ? 23.365 -5.890 -9.184 1.00 87.62 99 SER A N 1
ATOM 740 C CA . SER A 1 99 ? 23.468 -6.958 -10.189 1.00 87.62 99 SER A CA 1
ATOM 741 C C . SER A 1 99 ? 23.376 -8.379 -9.621 1.00 87.62 99 SER A C 1
ATOM 743 O O . SER A 1 99 ? 23.282 -9.325 -10.402 1.00 87.62 99 SER A O 1
ATOM 745 N N . VAL A 1 100 ? 23.465 -8.546 -8.298 1.00 88.56 100 VAL A N 1
ATOM 746 C CA . VAL A 1 100 ? 23.291 -9.831 -7.606 1.00 88.56 100 VAL A CA 1
ATOM 747 C C . VAL A 1 100 ? 21.965 -9.908 -6.843 1.00 88.56 100 VAL A C 1
ATOM 749 O O . VAL A 1 100 ? 21.745 -10.891 -6.145 1.00 88.56 100 VAL A O 1
ATOM 752 N N . TRP A 1 101 ? 21.061 -8.944 -7.064 1.00 86.44 101 TRP A N 1
ATOM 753 C CA . TRP A 1 101 ? 19.745 -8.821 -6.428 1.00 86.44 101 TRP A CA 1
ATOM 754 C C . TRP A 1 101 ? 19.762 -8.437 -4.941 1.00 86.44 101 TRP A C 1
ATOM 756 O O . TRP A 1 101 ? 18.732 -8.548 -4.272 1.00 86.44 101 TRP A O 1
ATOM 766 N N . ASP A 1 102 ? 20.877 -7.905 -4.441 1.00 91.06 102 ASP A N 1
ATOM 767 C CA . ASP A 1 102 ? 20.947 -7.363 -3.085 1.00 91.06 102 ASP A CA 1
ATOM 768 C C . ASP A 1 102 ? 20.380 -5.936 -3.033 1.00 91.06 102 ASP A C 1
ATOM 770 O O . ASP A 1 102 ? 20.511 -5.155 -3.981 1.00 91.06 102 ASP A O 1
ATOM 774 N N . ILE A 1 103 ? 19.749 -5.579 -1.908 1.00 92.88 103 ILE A N 1
ATOM 775 C CA . ILE A 1 103 ? 19.190 -4.238 -1.682 1.00 92.88 103 ILE A CA 1
ATOM 776 C C . ILE A 1 103 ? 20.319 -3.207 -1.656 1.00 92.88 103 ILE A C 1
ATOM 778 O O . ILE A 1 103 ? 21.256 -3.305 -0.861 1.00 92.88 103 ILE A O 1
ATOM 782 N N . ILE A 1 104 ? 20.185 -2.161 -2.470 1.00 94.12 104 ILE A N 1
ATOM 783 C CA . ILE A 1 104 ? 21.082 -1.009 -2.428 1.00 94.12 104 ILE A CA 1
ATOM 784 C C . ILE A 1 104 ? 20.666 -0.116 -1.246 1.00 94.12 104 ILE A C 1
ATOM 786 O O . ILE A 1 104 ? 19.540 0.394 -1.236 1.00 94.12 104 ILE A O 1
ATOM 790 N N . PRO A 1 105 ? 21.548 0.130 -0.258 1.00 93.12 105 PRO A N 1
ATOM 791 C CA . PRO A 1 105 ? 21.202 0.929 0.915 1.00 93.12 105 PRO A CA 1
ATOM 792 C C . PRO A 1 105 ? 20.744 2.349 0.561 1.00 93.12 105 PRO A C 1
ATOM 794 O O . PRO A 1 105 ? 21.289 2.975 -0.349 1.00 93.12 105 PRO A O 1
ATOM 797 N N . ASN A 1 106 ? 19.807 2.889 1.348 1.00 91.50 106 ASN A N 1
ATOM 798 C CA . ASN A 1 106 ? 19.254 4.243 1.198 1.00 91.50 106 ASN A CA 1
ATOM 799 C C . ASN A 1 106 ? 18.546 4.492 -0.148 1.00 91.50 106 ASN A C 1
ATOM 801 O O . ASN A 1 106 ? 18.562 5.611 -0.658 1.00 91.50 106 ASN A O 1
ATOM 805 N N . THR A 1 107 ? 17.947 3.453 -0.736 1.00 94.12 107 THR A N 1
ATOM 806 C CA . THR A 1 107 ? 17.139 3.565 -1.965 1.00 94.12 107 THR A CA 1
ATOM 807 C C . THR A 1 107 ? 15.663 3.256 -1.742 1.00 94.12 107 THR A C 1
ATOM 809 O O . THR A 1 107 ? 14.929 3.061 -2.704 1.00 94.12 107 THR A O 1
ATOM 812 N N . THR A 1 108 ? 15.231 3.204 -0.485 1.00 94.81 108 THR A N 1
ATOM 813 C CA . THR A 1 108 ? 13.866 2.842 -0.117 1.00 94.81 108 THR A CA 1
ATOM 814 C C . THR A 1 108 ? 12.881 3.933 -0.522 1.00 94.81 108 THR A C 1
ATOM 816 O O . THR A 1 108 ? 13.064 5.102 -0.185 1.00 94.81 108 THR A O 1
ATOM 819 N N . ILE A 1 109 ? 11.835 3.522 -1.228 1.00 95.38 109 ILE A N 1
ATOM 820 C CA . ILE A 1 109 ? 10.624 4.282 -1.519 1.00 95.38 109 ILE A CA 1
ATOM 821 C C . ILE A 1 109 ? 9.476 3.571 -0.816 1.00 95.38 109 ILE A C 1
ATOM 823 O O . ILE A 1 109 ? 9.415 2.343 -0.800 1.00 95.38 109 ILE A O 1
ATOM 827 N N . VAL A 1 110 ? 8.581 4.350 -0.226 1.00 93.50 110 VAL A N 1
ATOM 828 C CA . VAL A 1 110 ? 7.420 3.844 0.501 1.00 93.50 110 VAL A CA 1
ATOM 829 C C . VAL A 1 110 ? 6.195 3.975 -0.397 1.00 93.50 110 VAL A C 1
ATOM 831 O O . VAL A 1 110 ? 5.913 5.058 -0.915 1.00 93.50 110 VAL A O 1
ATOM 834 N N . LEU A 1 111 ? 5.500 2.859 -0.602 1.00 93.44 111 LEU A N 1
ATOM 835 C CA . LEU A 1 111 ? 4.191 2.805 -1.237 1.00 93.44 111 LEU A CA 1
ATOM 836 C C . LEU A 1 111 ? 3.173 2.403 -0.171 1.00 93.44 111 LEU A C 1
ATOM 838 O O . LEU A 1 111 ? 3.230 1.301 0.366 1.00 93.44 111 LEU A O 1
ATOM 842 N N . SER A 1 112 ? 2.251 3.304 0.130 1.00 91.88 112 SER A N 1
ATOM 843 C CA . SER A 1 112 ? 1.090 3.030 0.966 1.00 91.88 112 SER A CA 1
ATOM 844 C C . SER A 1 112 ? -0.016 2.433 0.095 1.00 91.88 112 SER A C 1
ATOM 846 O O . SER A 1 112 ? -0.280 2.932 -0.999 1.00 91.88 112 SER A O 1
ATOM 848 N N . TYR A 1 113 ? -0.654 1.353 0.540 1.00 90.44 113 TYR A N 1
ATOM 849 C CA . TYR A 1 113 ? -1.742 0.715 -0.201 1.00 90.44 113 TYR A CA 1
ATOM 850 C C . TYR A 1 113 ? -2.827 0.157 0.706 1.00 90.44 113 TYR A C 1
ATOM 852 O O . TYR A 1 113 ? -2.600 -0.107 1.886 1.00 90.44 113 TYR A O 1
ATOM 860 N N . THR A 1 114 ? -4.017 -0.031 0.143 1.00 89.75 114 THR A N 1
ATOM 861 C CA . THR A 1 114 ? -5.140 -0.675 0.820 1.00 89.75 114 THR A CA 1
ATOM 862 C C . THR A 1 114 ? -6.169 -1.190 -0.189 1.00 89.75 114 THR A C 1
ATOM 864 O O . THR A 1 114 ? -6.112 -0.850 -1.372 1.00 89.75 114 THR A O 1
ATOM 867 N N . PHE A 1 115 ? -7.119 -1.995 0.278 1.00 87.25 115 PHE A N 1
ATOM 868 C CA . PHE A 1 115 ? -8.234 -2.494 -0.528 1.00 87.25 115 PHE A CA 1
ATOM 869 C C . PHE A 1 115 ? -9.545 -2.031 0.097 1.00 87.25 115 PHE A C 1
ATOM 871 O O . PHE A 1 115 ? -9.801 -2.332 1.261 1.00 87.25 115 PHE A O 1
ATOM 878 N N . VAL A 1 116 ? -10.363 -1.289 -0.651 1.00 84.88 116 VAL A N 1
ATOM 879 C CA . VAL A 1 116 ? -11.679 -0.831 -0.181 1.00 84.88 116 VAL A CA 1
ATOM 880 C C . VAL A 1 116 ? -12.761 -1.518 -1.006 1.00 84.88 116 VAL A C 1
ATOM 882 O O . VAL A 1 116 ? -12.985 -1.163 -2.166 1.00 84.88 116 VAL A O 1
ATOM 885 N N . GLY A 1 117 ? -13.396 -2.536 -0.422 1.00 79.50 117 GLY A N 1
ATOM 886 C CA . GLY A 1 117 ? -14.159 -3.516 -1.197 1.00 79.50 117 GLY A CA 1
ATOM 887 C C . GLY A 1 117 ? -13.224 -4.270 -2.149 1.00 79.50 117 GLY A C 1
ATOM 888 O O . GLY A 1 117 ? -12.131 -4.660 -1.750 1.00 79.50 117 GLY A O 1
ATOM 889 N N . ASP A 1 118 ? -13.614 -4.391 -3.417 1.00 78.31 118 ASP A N 1
ATOM 890 C CA . ASP A 1 118 ? -12.814 -5.040 -4.470 1.00 78.31 118 ASP A CA 1
ATOM 891 C C . ASP A 1 118 ? -11.880 -4.060 -5.210 1.00 78.31 118 ASP A C 1
ATOM 893 O O . ASP A 1 118 ? -11.474 -4.320 -6.335 1.00 78.31 118 ASP A O 1
ATOM 897 N N . ASN A 1 119 ? -11.595 -2.887 -4.636 1.00 86.00 119 ASN A N 1
ATOM 898 C CA . ASN A 1 119 ? -10.813 -1.843 -5.299 1.00 86.00 119 ASN A CA 1
ATOM 899 C C . ASN A 1 119 ? -9.448 -1.661 -4.636 1.00 86.00 119 ASN A C 1
ATOM 901 O O . ASN A 1 119 ? -9.374 -1.336 -3.447 1.00 86.00 119 ASN A O 1
ATOM 905 N N . PHE A 1 120 ? -8.376 -1.761 -5.424 1.00 89.38 120 PHE A N 1
ATOM 906 C CA . PHE A 1 120 ? -7.020 -1.458 -4.977 1.00 89.38 120 PHE A CA 1
ATOM 907 C C . PHE A 1 120 ? -6.730 0.048 -5.011 1.00 89.38 120 PHE A C 1
ATOM 909 O O . PHE A 1 120 ? -6.785 0.690 -6.065 1.00 89.38 120 PHE A O 1
ATOM 916 N N . TYR A 1 121 ? -6.372 0.601 -3.855 1.00 91.38 121 TYR A N 1
ATOM 917 C CA . TYR A 1 121 ? -5.934 1.983 -3.699 1.00 91.38 121 TYR A CA 1
ATOM 918 C C . TYR A 1 121 ? -4.462 2.029 -3.320 1.00 91.38 121 TYR A C 1
ATOM 920 O O . TYR A 1 121 ? -3.990 1.232 -2.508 1.00 91.38 121 TYR A O 1
ATOM 928 N N . TYR A 1 122 ? -3.745 3.006 -3.862 1.00 92.62 122 TYR A N 1
ATOM 929 C CA . TYR A 1 122 ? -2.329 3.195 -3.579 1.00 92.62 122 TYR A CA 1
ATOM 930 C C . TYR A 1 122 ? -1.949 4.674 -3.496 1.00 92.62 122 TYR A C 1
ATOM 932 O O . TYR A 1 122 ? -2.657 5.554 -3.988 1.00 92.62 122 TYR A O 1
ATOM 940 N N . LYS A 1 123 ? -0.790 4.924 -2.895 1.00 93.94 123 LYS A N 1
ATOM 941 C CA . LYS A 1 123 ? -0.132 6.221 -2.772 1.00 93.94 123 LYS A CA 1
ATOM 942 C C . LYS A 1 123 ? 1.375 5.994 -2.671 1.00 93.94 123 LYS A C 1
ATOM 944 O O . LYS A 1 123 ? 1.830 5.133 -1.926 1.00 93.94 123 LYS A O 1
ATOM 949 N N . VAL A 1 124 ? 2.164 6.745 -3.428 1.00 95.38 124 VAL A N 1
ATOM 950 C CA . VAL A 1 124 ? 3.628 6.744 -3.333 1.00 95.38 124 VAL A CA 1
ATOM 951 C C . VAL A 1 124 ? 4.029 7.927 -2.470 1.00 95.38 124 VAL A C 1
ATOM 953 O O . VAL A 1 124 ? 3.865 9.076 -2.866 1.00 95.38 124 VAL A O 1
ATOM 956 N N . ASP A 1 125 ? 4.603 7.666 -1.300 1.00 89.31 125 ASP A N 1
ATOM 957 C CA . ASP A 1 125 ? 4.896 8.716 -0.313 1.00 89.31 125 ASP A CA 1
ATOM 958 C C . ASP A 1 125 ? 6.103 9.592 -0.705 1.00 89.31 125 ASP A C 1
ATOM 960 O O . ASP A 1 125 ? 6.517 10.493 0.025 1.00 89.31 125 ASP A O 1
ATOM 964 N N . THR A 1 126 ? 6.691 9.328 -1.873 1.00 91.56 126 THR A N 1
ATOM 965 C CA . THR A 1 126 ? 7.757 10.119 -2.486 1.00 91.56 126 THR A CA 1
ATOM 966 C C . THR A 1 126 ? 7.295 10.655 -3.833 1.00 91.56 126 THR A C 1
ATOM 968 O O . THR A 1 126 ? 6.827 9.895 -4.677 1.00 91.56 126 THR A O 1
ATOM 971 N N . ASP A 1 127 ? 7.500 11.952 -4.056 1.00 89.75 127 ASP A N 1
ATOM 972 C CA . ASP A 1 127 ? 7.242 12.587 -5.347 1.00 89.75 127 ASP A CA 1
ATOM 973 C C . ASP A 1 127 ? 8.217 12.053 -6.411 1.00 89.75 127 ASP A C 1
ATOM 975 O O . ASP A 1 127 ? 9.396 12.423 -6.463 1.00 89.75 127 ASP A O 1
ATOM 979 N N . LEU A 1 128 ? 7.719 11.123 -7.226 1.00 89.56 128 LEU A N 1
ATOM 980 C CA . LEU A 1 128 ? 8.431 10.479 -8.321 1.00 89.56 128 LEU A CA 1
ATOM 981 C C . LEU A 1 128 ? 7.717 10.779 -9.634 1.00 89.56 128 LEU A C 1
ATOM 983 O O . LEU A 1 128 ? 6.979 9.958 -10.173 1.00 89.56 128 LEU A O 1
ATOM 987 N N . THR A 1 129 ? 7.981 11.968 -10.168 1.00 83.12 129 THR A N 1
ATOM 988 C CA . THR A 1 129 ? 7.602 12.296 -11.547 1.00 83.12 129 THR A CA 1
ATOM 989 C C . THR A 1 129 ? 8.258 11.302 -12.521 1.00 83.12 129 THR A C 1
ATOM 991 O O . THR A 1 129 ? 9.429 10.955 -12.363 1.00 83.12 129 THR A O 1
ATOM 994 N N . ASP A 1 130 ? 7.496 10.817 -13.504 1.00 92.81 130 ASP A N 1
ATOM 995 C CA . ASP A 1 130 ? 7.912 9.853 -14.541 1.00 92.81 130 ASP A CA 1
ATOM 996 C C . ASP A 1 130 ? 8.096 8.391 -14.097 1.00 92.81 130 ASP A C 1
ATOM 998 O O . ASP A 1 130 ? 8.854 7.643 -14.725 1.00 92.81 130 ASP A O 1
ATOM 1002 N N . TYR A 1 131 ? 7.391 7.961 -13.050 1.00 96.69 131 TYR A N 1
ATOM 1003 C CA . TYR A 1 131 ? 7.287 6.549 -12.687 1.00 96.69 131 TYR A CA 1
ATOM 1004 C C . TYR A 1 131 ? 5.843 6.051 -12.746 1.00 96.69 131 TYR A C 1
ATOM 1006 O O . TYR A 1 131 ? 4.900 6.791 -12.479 1.00 96.69 131 TYR A O 1
ATOM 1014 N N . VAL A 1 132 ? 5.689 4.768 -13.058 1.00 95.69 132 VAL A N 1
ATOM 1015 C CA . VAL A 1 132 ? 4.433 4.024 -12.948 1.00 95.69 132 VAL A CA 1
ATOM 1016 C C . VAL A 1 132 ? 4.606 2.858 -11.990 1.00 95.69 132 VAL A C 1
ATOM 1018 O O . VAL A 1 132 ? 5.711 2.335 -11.815 1.00 95.69 132 VAL A O 1
ATOM 1021 N N . ILE A 1 133 ? 3.501 2.438 -11.390 1.00 94.88 133 ILE A N 1
ATOM 1022 C CA . ILE A 1 133 ? 3.426 1.209 -10.614 1.00 94.88 133 ILE A CA 1
ATOM 1023 C C . ILE A 1 133 ? 2.924 0.110 -11.542 1.00 94.88 133 ILE A C 1
ATOM 1025 O O . ILE A 1 133 ? 1.949 0.288 -12.277 1.00 94.88 133 ILE A O 1
ATOM 1029 N N . VAL A 1 134 ? 3.592 -1.034 -11.504 1.00 92.75 134 VAL A N 1
ATOM 1030 C CA . VAL A 1 134 ? 3.188 -2.227 -12.241 1.00 92.75 134 VAL A CA 1
ATOM 1031 C C . VAL A 1 134 ? 3.056 -3.408 -11.303 1.00 92.75 134 VAL A C 1
ATOM 1033 O O . VAL A 1 134 ? 3.867 -3.593 -10.397 1.00 92.75 134 VAL A O 1
ATOM 1036 N N . TYR A 1 135 ? 2.043 -4.221 -11.552 1.00 91.50 135 TYR A N 1
ATOM 1037 C CA . TYR A 1 135 ? 1.903 -5.533 -10.955 1.00 91.50 135 TYR A CA 1
ATOM 1038 C C . TYR A 1 135 ? 2.580 -6.561 -11.851 1.00 91.50 135 TYR A C 1
ATOM 1040 O O . TYR A 1 135 ? 2.335 -6.592 -13.056 1.00 91.50 135 TYR A O 1
ATOM 1048 N N . TYR A 1 136 ? 3.447 -7.391 -11.276 1.00 88.25 136 TYR A N 1
ATOM 1049 C CA . TYR A 1 136 ? 4.139 -8.443 -12.013 1.00 88.25 136 TYR A CA 1
ATOM 1050 C C . TYR A 1 136 ? 3.678 -9.835 -11.550 1.00 88.25 136 TYR A C 1
ATOM 1052 O O . TYR A 1 136 ? 4.245 -10.370 -10.589 1.00 88.25 136 TYR A O 1
ATOM 1060 N N . PRO A 1 137 ? 2.681 -10.447 -12.216 1.00 85.44 137 PRO A N 1
ATOM 1061 C CA . PRO A 1 137 ? 2.215 -11.785 -11.868 1.00 85.44 137 PRO A CA 1
ATOM 1062 C C . PRO A 1 137 ? 3.245 -12.864 -12.229 1.00 85.44 137 PRO A C 1
ATOM 1064 O O . PRO A 1 137 ? 3.924 -12.791 -13.258 1.00 85.44 137 PRO A O 1
ATOM 1067 N N . ASP A 1 138 ? 3.338 -13.918 -11.416 1.00 81.62 138 ASP A N 1
ATOM 1068 C CA . ASP A 1 138 ? 4.083 -15.133 -11.767 1.00 81.62 138 ASP A CA 1
ATOM 1069 C C . ASP A 1 138 ? 3.140 -16.160 -12.397 1.00 81.62 138 ASP A C 1
ATOM 1071 O O . ASP A 1 138 ? 2.558 -17.002 -11.721 1.00 81.62 138 ASP A O 1
ATOM 1075 N N . LEU A 1 139 ? 2.953 -16.064 -13.711 1.00 77.12 139 LEU A N 1
ATOM 1076 C CA . LEU A 1 139 ? 1.943 -16.859 -14.421 1.00 77.12 139 LEU A CA 1
ATOM 1077 C C . LEU A 1 139 ? 2.343 -18.328 -14.639 1.00 77.12 139 LEU A C 1
ATOM 1079 O O . LEU A 1 139 ? 1.481 -19.185 -14.825 1.00 77.12 139 LEU A O 1
ATOM 1083 N N . ASP A 1 140 ? 3.642 -18.633 -14.607 1.00 72.56 140 ASP A N 1
ATOM 1084 C CA . ASP A 1 140 ? 4.175 -19.935 -15.028 1.00 72.56 140 ASP A CA 1
ATOM 1085 C C . ASP A 1 140 ? 4.907 -20.692 -13.901 1.00 72.56 140 ASP A C 1
ATOM 1087 O O . ASP A 1 140 ? 5.495 -21.751 -14.149 1.00 72.56 140 ASP A O 1
ATOM 1091 N N . GLY A 1 141 ? 4.915 -20.159 -12.669 1.00 62.44 141 GLY A N 1
ATOM 1092 C CA . GLY A 1 141 ? 5.618 -20.744 -11.516 1.00 62.44 141 GLY A CA 1
ATOM 1093 C C . GLY A 1 141 ? 7.135 -20.853 -11.714 1.00 62.44 141 GLY A C 1
ATOM 1094 O O . GLY A 1 141 ? 7.827 -21.602 -11.018 1.00 62.44 141 GLY A O 1
ATOM 1095 N N . ASN A 1 142 ? 7.654 -20.152 -12.718 1.00 57.78 142 ASN A N 1
ATOM 1096 C CA . ASN A 1 142 ? 9.044 -20.139 -13.113 1.00 57.78 142 ASN A CA 1
ATOM 1097 C C . ASN A 1 142 ? 9.377 -18.684 -13.446 1.00 57.78 142 ASN A C 1
ATOM 1099 O O . ASN A 1 142 ? 8.830 -18.169 -14.424 1.00 57.78 142 ASN A O 1
ATOM 1103 N N . PRO A 1 143 ? 10.267 -18.016 -12.689 1.00 52.56 143 PRO A N 1
ATOM 1104 C CA . PRO A 1 143 ? 10.652 -16.631 -12.947 1.00 52.56 143 PRO A CA 1
ATOM 1105 C C . PRO A 1 143 ? 11.538 -16.577 -14.205 1.00 52.56 143 PRO A C 1
ATOM 1107 O O . PRO A 1 143 ? 12.760 -16.442 -14.149 1.00 52.56 143 PRO A O 1
ATOM 1110 N N . GLY A 1 144 ? 10.927 -16.810 -15.366 1.00 47.19 144 GLY A N 1
ATOM 1111 C CA . GLY A 1 144 ? 11.568 -17.083 -16.642 1.00 47.19 144 GLY A CA 1
ATOM 1112 C C . GLY A 1 144 ? 11.228 -16.026 -17.685 1.00 47.19 144 GLY A C 1
ATOM 1113 O O . GLY A 1 144 ? 10.070 -15.760 -17.972 1.00 47.19 144 GLY A O 1
ATOM 1114 N N . SER A 1 145 ? 12.288 -15.460 -18.268 1.00 48.84 145 SER A N 1
ATOM 1115 C CA . SER A 1 145 ? 12.331 -14.233 -19.076 1.00 48.84 145 SER A CA 1
ATOM 1116 C C . SER A 1 145 ? 11.717 -13.024 -18.375 1.00 48.84 145 SER A C 1
ATOM 1118 O O . SER A 1 145 ? 10.542 -12.727 -18.520 1.00 48.84 145 SER A O 1
ATOM 1120 N N . TRP A 1 146 ? 12.586 -12.320 -17.652 1.00 62.97 146 TRP A N 1
ATOM 1121 C CA . TRP A 1 146 ? 12.437 -10.966 -17.130 1.00 62.97 146 TRP A CA 1
ATOM 1122 C C . TRP A 1 146 ? 11.958 -9.989 -18.213 1.00 62.97 146 TRP A C 1
ATOM 1124 O O . TRP A 1 146 ? 12.756 -9.306 -18.858 1.00 62.97 146 TRP A O 1
ATOM 1134 N N . ASN A 1 147 ? 10.658 -9.993 -18.484 1.00 63.91 147 ASN A N 1
ATOM 1135 C CA . ASN A 1 147 ? 10.046 -9.186 -19.516 1.00 63.91 147 ASN A CA 1
ATOM 1136 C C . ASN A 1 147 ? 8.796 -8.525 -18.950 1.00 63.91 147 ASN A C 1
ATOM 1138 O O . ASN A 1 147 ? 7.847 -9.179 -18.537 1.00 63.91 147 ASN A O 1
ATOM 1142 N N . ILE A 1 148 ? 8.813 -7.205 -19.002 1.00 73.69 148 ILE A N 1
ATOM 1143 C CA . ILE A 1 148 ? 7.738 -6.301 -18.607 1.00 73.69 148 ILE A CA 1
ATOM 1144 C C . ILE A 1 148 ? 6.412 -6.542 -19.345 1.00 73.69 148 ILE A C 1
ATOM 1146 O O . ILE A 1 148 ? 5.375 -6.130 -18.851 1.00 73.69 148 ILE A O 1
ATOM 1150 N N . VAL A 1 149 ? 6.426 -7.270 -20.468 1.00 76.94 149 VAL A N 1
ATOM 1151 C CA . VAL A 1 149 ? 5.227 -7.606 -21.263 1.00 76.94 149 VAL A CA 1
ATOM 1152 C C . VAL A 1 149 ? 4.148 -8.354 -20.474 1.00 76.94 149 VAL A C 1
ATOM 1154 O O . VAL A 1 149 ? 2.977 -8.248 -20.822 1.00 76.94 149 VAL A O 1
ATOM 1157 N N . ASN A 1 150 ? 4.521 -9.100 -19.433 1.00 79.69 150 ASN A N 1
ATOM 1158 C CA . ASN A 1 150 ? 3.555 -9.809 -18.588 1.00 79.69 150 ASN A CA 1
ATOM 1159 C C . ASN A 1 150 ? 3.080 -8.973 -17.392 1.00 79.69 150 ASN A C 1
ATOM 1161 O O . ASN A 1 150 ? 2.251 -9.447 -16.624 1.00 79.69 150 ASN A O 1
ATOM 1165 N N . ALA A 1 151 ? 3.633 -7.774 -17.204 1.00 86.25 151 ALA A N 1
ATOM 1166 C CA . ALA A 1 151 ? 3.235 -6.884 -16.130 1.00 86.25 151 ALA A CA 1
ATOM 1167 C C . ALA A 1 151 ? 1.971 -6.110 -16.514 1.00 86.25 151 ALA A C 1
ATOM 1169 O O . ALA A 1 151 ? 1.755 -5.773 -17.680 1.00 86.25 151 ALA A O 1
ATOM 1170 N N . GLU A 1 152 ? 1.171 -5.778 -15.514 1.00 89.25 152 GLU A N 1
ATOM 1171 C CA . GLU A 1 152 ? -0.052 -5.001 -15.662 1.00 89.25 152 GLU A CA 1
ATOM 1172 C C . GLU A 1 152 ? 0.141 -3.613 -15.052 1.00 89.25 152 GLU A C 1
ATOM 1174 O O . GLU A 1 152 ? 0.728 -3.461 -13.977 1.00 89.25 152 GLU A O 1
ATOM 1179 N N . LEU A 1 153 ? -0.317 -2.578 -15.760 1.00 91.94 153 LEU A N 1
ATOM 1180 C CA . LEU A 1 153 ? -0.195 -1.197 -15.303 1.00 91.94 153 LEU A CA 1
ATOM 1181 C C . LEU A 1 153 ? -1.191 -0.932 -14.178 1.00 91.94 153 LEU A C 1
ATOM 1183 O O . LEU A 1 153 ? -2.388 -0.850 -14.424 1.00 91.94 153 LEU A O 1
ATOM 1187 N N . VAL A 1 154 ? -0.699 -0.704 -12.968 1.00 92.81 154 VAL A N 1
ATOM 1188 C CA . VAL A 1 154 ? -1.552 -0.317 -11.838 1.00 92.81 154 VAL A CA 1
ATOM 1189 C C . VAL A 1 154 ? -1.995 1.141 -11.994 1.00 92.81 154 VAL A C 1
ATOM 1191 O O . VAL A 1 154 ? -3.173 1.443 -11.797 1.00 92.81 154 VAL A O 1
ATOM 1194 N N . GLY A 1 155 ? -1.054 2.015 -12.367 1.00 94.12 155 GLY A N 1
ATOM 1195 C CA . GLY A 1 155 ? -1.266 3.440 -12.623 1.00 94.12 155 GLY A CA 1
ATOM 1196 C C . GLY A 1 155 ? 0.016 4.262 -12.452 1.00 94.12 155 GLY A C 1
ATOM 1197 O O . GLY A 1 155 ? 1.095 3.716 -12.200 1.00 94.12 155 GLY A O 1
ATOM 1198 N N . ASP A 1 156 ? -0.089 5.582 -12.595 1.00 95.19 156 ASP A N 1
ATOM 1199 C CA . ASP A 1 156 ? 1.030 6.507 -12.379 1.00 95.19 156 ASP A CA 1
ATOM 1200 C C . ASP A 1 156 ? 1.410 6.595 -10.892 1.00 95.19 156 ASP A C 1
ATOM 1202 O O . ASP A 1 156 ? 0.555 6.489 -10.006 1.00 95.19 156 ASP A O 1
ATOM 1206 N N . ALA A 1 157 ? 2.693 6.825 -10.603 1.00 95.38 157 ALA A N 1
ATOM 1207 C CA . ALA A 1 157 ? 3.140 7.153 -9.255 1.00 95.38 157 ALA A CA 1
ATOM 1208 C C . ALA A 1 157 ? 2.544 8.505 -8.829 1.00 95.38 157 ALA A C 1
ATOM 1210 O O . ALA A 1 157 ? 2.732 9.518 -9.503 1.00 95.38 157 ALA A O 1
ATOM 1211 N N . ASN A 1 158 ? 1.826 8.518 -7.707 1.00 93.44 158 ASN A N 1
ATOM 1212 C CA . ASN A 1 158 ? 1.105 9.690 -7.224 1.00 93.44 158 ASN A CA 1
ATOM 1213 C C . ASN A 1 158 ? 1.240 9.806 -5.703 1.00 93.44 158 ASN A C 1
ATOM 1215 O O . ASN A 1 158 ? 1.160 8.800 -5.001 1.00 93.44 158 ASN A O 1
ATOM 1219 N N . THR A 1 159 ? 1.426 11.026 -5.199 1.00 93.38 159 THR A N 1
ATOM 1220 C CA . THR A 1 159 ? 1.481 11.318 -3.758 1.00 93.38 159 THR A CA 1
ATOM 1221 C C . THR A 1 159 ? 0.103 11.395 -3.108 1.00 93.38 159 THR A C 1
ATOM 1223 O O . THR A 1 159 ? 0.006 11.461 -1.885 1.00 93.38 159 THR A O 1
ATOM 1226 N N . GLU A 1 160 ? -0.958 11.383 -3.911 1.00 92.12 160 GLU A N 1
ATOM 1227 C CA . GLU A 1 160 ? -2.345 11.306 -3.462 1.00 92.12 160 GLU A CA 1
ATOM 1228 C C . GLU A 1 160 ? -2.897 9.887 -3.638 1.00 92.12 160 GLU A C 1
ATOM 1230 O O . GLU A 1 160 ? -2.522 9.166 -4.571 1.00 92.12 160 GLU A O 1
ATOM 1235 N N . TRP A 1 161 ? -3.835 9.504 -2.767 1.00 92.12 161 TRP A N 1
ATOM 1236 C CA . TRP A 1 161 ? -4.540 8.229 -2.871 1.00 92.12 161 TRP A CA 1
ATOM 1237 C C . TRP A 1 161 ? -5.246 8.103 -4.220 1.00 92.12 161 TRP A C 1
ATOM 1239 O O . TRP A 1 161 ? -6.098 8.914 -4.582 1.00 92.12 161 TRP A O 1
ATOM 1249 N N . THR A 1 162 ? -4.875 7.067 -4.964 1.00 92.62 162 THR A N 1
ATOM 1250 C CA . THR A 1 162 ? -5.324 6.825 -6.333 1.00 92.62 162 THR A CA 1
ATOM 1251 C C . THR A 1 162 ? -5.917 5.424 -6.429 1.00 92.62 162 THR A C 1
ATOM 1253 O O . THR A 1 162 ? -5.355 4.466 -5.899 1.00 92.62 162 THR A O 1
ATOM 1256 N N . LEU A 1 163 ? -7.074 5.315 -7.083 1.00 91.56 163 LEU A N 1
ATOM 1257 C CA . LEU A 1 163 ? -7.676 4.036 -7.457 1.00 91.56 163 LEU A CA 1
ATOM 1258 C C . LEU A 1 163 ? -6.901 3.452 -8.643 1.00 91.56 163 LEU A C 1
ATOM 1260 O O . LEU A 1 163 ? -6.655 4.172 -9.610 1.00 91.56 163 LEU A O 1
ATOM 1264 N N . SER A 1 164 ? -6.548 2.168 -8.593 1.00 90.25 164 SER A N 1
ATOM 1265 C CA . SER A 1 164 ? -5.918 1.505 -9.738 1.00 90.25 164 SER A CA 1
ATOM 1266 C C . SER A 1 164 ? -6.806 1.529 -10.982 1.00 90.25 164 SER A C 1
ATOM 1268 O O . SER A 1 164 ? -8.013 1.309 -10.908 1.00 90.25 164 SER A O 1
ATOM 1270 N N . GLU A 1 165 ? -6.197 1.776 -12.144 1.00 77.75 165 GLU A N 1
ATOM 1271 C CA . GLU A 1 165 ? -6.923 1.887 -13.414 1.00 77.75 165 GLU A CA 1
ATOM 1272 C C . GLU A 1 165 ? -7.308 0.537 -14.027 1.00 77.75 165 GLU A C 1
ATOM 1274 O O . GLU A 1 165 ? -8.211 0.480 -14.863 1.00 77.75 165 GLU A O 1
ATOM 1279 N N . SER A 1 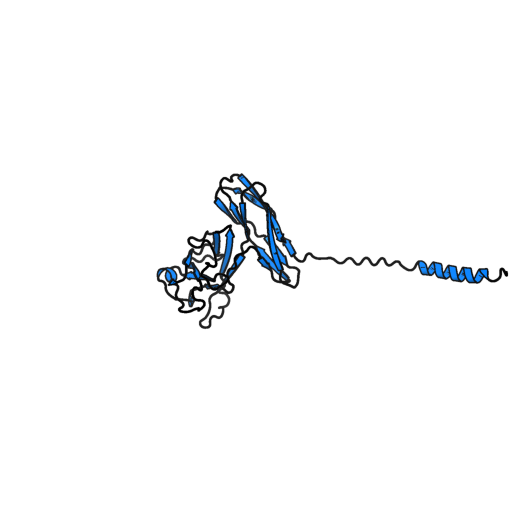166 ? -6.602 -0.539 -13.672 1.00 74.62 166 SER A N 1
ATOM 1280 C CA . SER A 1 166 ? -6.739 -1.828 -14.361 1.00 74.62 166 SER A CA 1
ATOM 1281 C C . SER A 1 166 ? -6.794 -3.042 -13.443 1.00 74.62 166 SER A C 1
ATOM 1283 O O . SER A 1 166 ? -7.130 -4.130 -13.908 1.00 74.62 166 SER A O 1
ATOM 1285 N N . ILE A 1 167 ? -6.508 -2.859 -12.152 1.00 73.44 167 ILE A N 1
ATOM 1286 C CA . ILE A 1 167 ? -6.403 -3.954 -11.200 1.00 73.44 167 ILE A CA 1
ATOM 1287 C C . ILE A 1 167 ? -7.454 -3.790 -10.114 1.00 73.44 167 ILE A C 1
ATOM 1289 O O . ILE A 1 167 ? -7.335 -2.956 -9.217 1.00 73.44 167 ILE A O 1
ATOM 1293 N N . GLU A 1 168 ? -8.481 -4.625 -10.208 1.00 69.56 168 GLU A N 1
ATOM 1294 C CA . GLU A 1 168 ? -9.508 -4.754 -9.176 1.00 69.56 168 GLU A CA 1
ATOM 1295 C C . GLU A 1 168 ? -8.974 -5.646 -8.037 1.00 69.56 168 GLU A C 1
ATOM 1297 O O . GLU A 1 168 ? -8.951 -5.247 -6.876 1.00 69.56 168 GLU A O 1
ATOM 1302 N N . ILE A 1 169 ? -8.409 -6.816 -8.364 1.00 73.38 169 ILE A N 1
ATOM 1303 C CA . ILE A 1 169 ? -8.004 -7.827 -7.373 1.00 73.38 169 ILE A CA 1
ATOM 1304 C C . ILE A 1 169 ? -6.516 -8.174 -7.499 1.00 73.38 169 ILE A C 1
ATOM 1306 O O . ILE A 1 169 ? -6.010 -8.399 -8.599 1.00 73.38 169 ILE A O 1
ATOM 1310 N N . LEU A 1 170 ? -5.832 -8.269 -6.352 1.00 77.50 170 LEU A N 1
ATOM 1311 C CA . LEU A 1 170 ? -4.446 -8.725 -6.228 1.00 77.50 170 LEU A CA 1
ATOM 1312 C C . LEU A 1 170 ? -4.308 -9.819 -5.153 1.00 77.50 170 LEU A C 1
ATOM 1314 O O . LEU A 1 170 ? -4.869 -9.661 -4.068 1.00 77.50 170 LEU A O 1
ATOM 1318 N N . PRO A 1 171 ? -3.486 -10.858 -5.388 1.00 82.00 171 PRO A N 1
ATOM 1319 C CA . PRO A 1 171 ? -2.951 -11.249 -6.695 1.00 82.00 171 PRO A CA 1
ATOM 1320 C C . PRO A 1 171 ? -4.077 -11.721 -7.633 1.00 82.00 171 PRO A C 1
ATOM 1322 O O . PRO A 1 171 ? -5.158 -12.098 -7.177 1.00 82.00 171 PRO A O 1
ATOM 1325 N N . VAL A 1 172 ? -3.841 -11.710 -8.948 1.00 79.38 172 VAL A N 1
ATOM 1326 C CA . VAL A 1 172 ? -4.812 -12.293 -9.892 1.00 79.38 172 VAL A CA 1
ATOM 1327 C C . VAL A 1 172 ? -4.868 -13.812 -9.712 1.00 79.38 172 VAL A C 1
ATOM 1329 O O . VAL A 1 172 ? -3.867 -14.429 -9.357 1.00 79.38 172 VAL A O 1
ATOM 1332 N N . GLU A 1 173 ? -6.009 -14.446 -10.012 1.00 81.00 173 GLU A N 1
ATOM 1333 C CA . GLU A 1 173 ? -6.206 -15.898 -9.806 1.00 81.00 173 GLU A CA 1
ATOM 1334 C C . GLU A 1 173 ? -5.158 -16.786 -10.502 1.00 81.00 173 GLU A C 1
ATOM 1336 O O . GLU A 1 173 ? -4.966 -17.943 -10.130 1.00 81.00 173 GLU A O 1
ATOM 1341 N N . THR A 1 174 ? -4.510 -16.272 -11.549 1.00 80.06 174 THR A N 1
ATOM 1342 C CA . THR A 1 174 ? -3.486 -16.985 -12.319 1.00 80.06 174 THR A CA 1
ATOM 1343 C C . THR A 1 174 ? -2.061 -16.773 -11.810 1.00 80.06 174 THR A C 1
ATOM 1345 O O . THR A 1 174 ? -1.143 -17.376 -12.363 1.00 80.06 174 THR A O 1
ATOM 1348 N N . ASP A 1 175 ? -1.848 -15.918 -10.809 1.00 83.25 175 ASP A N 1
ATOM 1349 C CA . ASP A 1 175 ? -0.545 -15.772 -10.162 1.00 83.25 175 ASP A CA 1
ATOM 1350 C C . ASP A 1 175 ? -0.267 -17.001 -9.296 1.00 83.25 175 ASP A C 1
ATOM 1352 O O . ASP A 1 175 ? -1.085 -17.423 -8.481 1.00 83.25 175 ASP A O 1
ATOM 1356 N N . TRP A 1 176 ? 0.908 -17.591 -9.476 1.00 82.50 176 TRP A N 1
ATOM 1357 C CA . TRP A 1 176 ? 1.373 -18.700 -8.653 1.00 82.50 176 TRP A CA 1
ATOM 1358 C C . TRP A 1 176 ? 1.741 -18.283 -7.231 1.00 82.50 176 TRP A C 1
ATOM 1360 O O . TRP A 1 176 ? 1.883 -19.151 -6.367 1.00 82.50 176 TRP A O 1
ATOM 1370 N N . ASN A 1 177 ? 1.960 -16.990 -6.987 1.00 77.69 177 ASN A N 1
ATOM 1371 C CA . ASN A 1 177 ? 2.180 -16.487 -5.640 1.00 77.69 177 ASN A CA 1
ATOM 1372 C C . ASN A 1 177 ? 0.835 -16.210 -4.966 1.00 77.69 177 ASN A C 1
ATOM 1374 O O . ASN A 1 177 ? -0.017 -15.534 -5.530 1.00 77.69 177 ASN A O 1
ATOM 1378 N N . ASP A 1 178 ? 0.711 -16.605 -3.699 1.00 77.19 178 ASP A N 1
ATOM 1379 C CA . ASP A 1 178 ? -0.438 -16.254 -2.848 1.00 77.19 178 ASP A CA 1
ATOM 1380 C C . ASP A 1 178 ? -0.475 -14.749 -2.474 1.00 77.19 178 ASP A C 1
ATOM 1382 O O . ASP A 1 178 ? -1.286 -14.319 -1.656 1.00 77.19 178 ASP A O 1
ATOM 1386 N N . ALA A 1 179 ? 0.434 -13.940 -3.032 1.00 83.81 179 ALA A N 1
ATOM 1387 C CA . ALA A 1 179 ? 0.602 -12.518 -2.758 1.00 83.81 179 ALA A CA 1
ATOM 1388 C C . ALA A 1 179 ? 1.247 -11.800 -3.961 1.00 83.81 179 ALA A C 1
ATOM 1390 O O . ALA A 1 179 ? 1.998 -12.404 -4.727 1.00 83.81 179 ALA A O 1
ATOM 1391 N N . ALA A 1 180 ? 0.984 -10.503 -4.122 1.00 86.38 180 ALA A N 1
ATOM 1392 C CA . ALA A 1 180 ? 1.324 -9.753 -5.333 1.00 86.38 180 ALA A CA 1
ATOM 1393 C C . ALA A 1 180 ? 2.690 -9.040 -5.277 1.00 86.38 180 ALA A C 1
ATOM 1395 O O . ALA A 1 180 ? 3.105 -8.519 -4.241 1.00 86.38 180 ALA A O 1
ATOM 1396 N N . LYS A 1 181 ? 3.377 -8.974 -6.427 1.00 89.00 181 LYS A N 1
ATOM 1397 C CA . LYS A 1 181 ? 4.622 -8.210 -6.629 1.00 89.00 181 LYS A CA 1
ATOM 1398 C C . LYS A 1 181 ? 4.310 -6.866 -7.276 1.00 89.00 181 LYS A C 1
ATOM 1400 O O . LYS A 1 181 ? 3.776 -6.847 -8.385 1.00 89.00 181 LYS A O 1
ATOM 1405 N N . LEU A 1 182 ? 4.652 -5.762 -6.618 1.00 92.12 182 LEU A N 1
ATOM 1406 C CA . LEU A 1 182 ? 4.463 -4.415 -7.157 1.00 92.12 182 LEU A CA 1
ATOM 1407 C C . LEU A 1 182 ? 5.812 -3.737 -7.357 1.00 92.12 182 LEU A C 1
ATOM 1409 O O . LEU A 1 182 ? 6.576 -3.556 -6.410 1.00 92.12 182 LEU A O 1
ATOM 1413 N N . TRP A 1 183 ? 6.078 -3.302 -8.584 1.00 93.75 183 TRP A N 1
ATOM 1414 C CA . TRP A 1 183 ? 7.299 -2.585 -8.938 1.00 93.75 183 TRP A CA 1
ATOM 1415 C C . TRP A 1 183 ? 6.988 -1.154 -9.312 1.00 93.75 183 TRP A C 1
ATOM 1417 O O . TRP A 1 183 ? 5.952 -0.858 -9.900 1.00 93.75 183 TRP A O 1
ATOM 1427 N N . LEU A 1 184 ? 7.940 -0.277 -9.028 1.00 95.69 184 LEU A N 1
ATOM 1428 C CA . LEU A 1 184 ? 7.912 1.095 -9.492 1.00 95.69 184 LEU A CA 1
ATOM 1429 C C . LEU A 1 184 ? 8.983 1.267 -10.567 1.00 95.69 184 LEU A C 1
ATOM 1431 O O . LEU A 1 184 ? 10.182 1.097 -10.319 1.00 95.69 184 LEU A O 1
ATOM 1435 N N . ILE A 1 185 ? 8.536 1.565 -11.782 1.00 94.75 185 ILE A N 1
ATOM 1436 C CA . ILE A 1 185 ? 9.365 1.580 -12.988 1.00 94.75 185 ILE A CA 1
ATOM 1437 C C . ILE A 1 185 ? 9.237 2.929 -13.703 1.00 94.75 185 ILE A C 1
ATOM 1439 O O . ILE A 1 185 ? 8.163 3.528 -13.665 1.00 94.75 185 ILE A O 1
ATOM 1443 N N . PRO A 1 186 ? 10.283 3.437 -14.375 1.00 95.81 186 PRO A N 1
ATOM 1444 C CA . PRO A 1 186 ? 10.154 4.648 -15.172 1.00 95.81 186 PRO A CA 1
ATOM 1445 C C . PRO A 1 186 ? 9.077 4.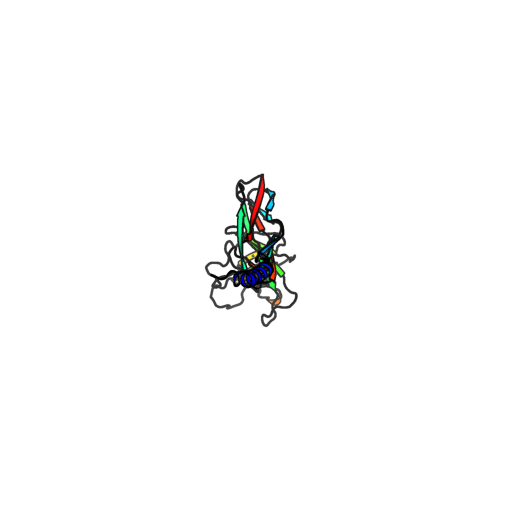489 -16.253 1.00 95.81 186 PRO A C 1
ATOM 1447 O O . PRO A 1 186 ? 9.075 3.496 -16.987 1.00 95.81 186 PRO A O 1
ATOM 1450 N N . SER A 1 187 ? 8.209 5.485 -16.432 1.00 95.31 187 SER A N 1
ATOM 1451 C CA . SER A 1 187 ? 7.129 5.453 -17.432 1.00 95.31 187 SER A CA 1
ATOM 1452 C C . SER A 1 187 ? 7.669 5.251 -18.855 1.00 95.31 187 SER A C 1
ATOM 1454 O O . SER A 1 187 ? 7.020 4.640 -19.703 1.00 95.31 187 SER A O 1
ATOM 1456 N N . ALA A 1 188 ? 8.894 5.715 -19.127 1.00 94.56 188 ALA A N 1
ATOM 1457 C CA . ALA A 1 188 ? 9.588 5.483 -20.393 1.00 94.56 188 ALA A CA 1
ATOM 1458 C C . ALA A 1 188 ? 10.000 4.014 -20.602 1.00 94.56 188 ALA A C 1
ATOM 1460 O O . ALA A 1 188 ? 9.973 3.534 -21.738 1.00 94.56 188 ALA A O 1
ATOM 1461 N N . ASP A 1 189 ? 10.371 3.300 -19.537 1.00 92.81 189 ASP A N 1
ATOM 1462 C CA . ASP A 1 189 ? 10.691 1.872 -19.611 1.00 92.81 189 ASP A CA 1
ATOM 1463 C C . ASP A 1 189 ? 9.412 1.062 -19.837 1.00 92.81 189 ASP A C 1
ATOM 1465 O O . ASP A 1 189 ? 9.407 0.180 -20.695 1.00 92.81 189 ASP A O 1
ATOM 1469 N N . TRP A 1 190 ? 8.310 1.431 -19.171 1.00 91.94 190 TRP A N 1
ATOM 1470 C CA . TRP A 1 190 ? 6.978 0.881 -19.441 1.00 91.94 190 TRP A CA 1
ATOM 1471 C C . TRP A 1 190 ? 6.540 1.108 -20.891 1.00 91.94 190 TRP A C 1
ATOM 1473 O O . TRP A 1 190 ? 6.247 0.155 -21.611 1.00 91.94 190 TRP A O 1
ATOM 1483 N N . GLY A 1 191 ? 6.553 2.354 -21.369 1.00 91.62 191 GLY A N 1
ATOM 1484 C CA . GLY A 1 191 ? 6.087 2.691 -22.718 1.00 91.62 191 GLY A CA 1
ATOM 1485 C C . GLY A 1 191 ? 6.892 2.019 -23.835 1.00 91.62 191 GLY A C 1
ATOM 1486 O O . GLY A 1 191 ? 6.338 1.679 -24.879 1.00 91.62 191 GLY A O 1
ATOM 1487 N N . ASN A 1 192 ? 8.188 1.786 -23.611 1.00 90.75 192 ASN A N 1
ATOM 1488 C CA . ASN A 1 192 ? 9.055 1.079 -24.558 1.00 90.75 192 ASN A CA 1
ATOM 1489 C C . ASN A 1 192 ? 9.138 -0.433 -24.306 1.00 90.75 192 ASN A C 1
ATOM 1491 O O . ASN A 1 192 ? 9.780 -1.131 -25.090 1.00 90.75 192 ASN A O 1
ATOM 1495 N N . GLN A 1 193 ? 8.525 -0.928 -23.227 1.00 87.50 193 GLN A N 1
ATOM 1496 C CA . GLN A 1 193 ? 8.649 -2.307 -22.756 1.00 87.50 193 GLN A CA 1
ATOM 1497 C C . GLN A 1 193 ? 10.130 -2.732 -22.614 1.00 87.50 193 GLN A C 1
ATOM 1499 O O . GLN A 1 193 ? 10.548 -3.811 -23.038 1.00 87.50 193 GLN A O 1
ATOM 1504 N N . SER A 1 194 ? 10.946 -1.849 -22.031 1.00 87.69 194 SER A N 1
ATOM 1505 C CA . SER A 1 194 ? 12.400 -2.002 -21.893 1.00 87.69 194 SER A CA 1
ATOM 1506 C C . SER A 1 194 ? 12.781 -2.597 -20.542 1.00 87.69 194 SER A C 1
ATOM 1508 O O . SER A 1 194 ? 12.413 -2.057 -19.509 1.00 87.69 194 SER A O 1
ATOM 1510 N N . TRP A 1 195 ? 13.605 -3.648 -20.523 1.00 86.81 195 TRP A N 1
ATOM 1511 C CA . TRP A 1 195 ? 14.157 -4.203 -19.280 1.00 86.81 195 TRP A CA 1
ATOM 1512 C C . TRP A 1 195 ? 15.365 -3.389 -18.787 1.00 86.81 195 TRP A C 1
ATOM 1514 O O . TRP A 1 195 ? 16.471 -3.522 -19.318 1.00 86.81 195 TRP A O 1
ATOM 1524 N N . ASN A 1 196 ? 15.165 -2.560 -17.758 1.00 88.38 196 ASN A N 1
ATOM 1525 C CA . ASN A 1 196 ? 16.215 -1.744 -17.139 1.00 88.38 196 ASN A CA 1
ATOM 1526 C C . ASN A 1 196 ? 16.129 -1.764 -15.596 1.00 88.38 196 ASN A C 1
ATOM 1528 O O . ASN A 1 196 ? 15.876 -0.741 -14.958 1.00 88.38 196 ASN A O 1
ATOM 1532 N N . PRO A 1 197 ? 16.410 -2.913 -14.961 1.00 87.75 197 PRO A N 1
ATOM 1533 C CA . PRO A 1 197 ? 16.197 -3.108 -13.525 1.00 87.75 197 PRO A CA 1
ATOM 1534 C C . PRO A 1 197 ? 17.025 -2.160 -12.645 1.00 87.75 197 PRO A C 1
ATOM 1536 O O . PRO A 1 197 ? 16.670 -1.908 -11.501 1.00 87.75 197 PRO A O 1
ATOM 1539 N N . SER A 1 198 ? 18.110 -1.582 -13.171 1.00 88.75 198 SER A N 1
ATOM 1540 C CA . SER A 1 198 ? 18.936 -0.616 -12.434 1.00 88.75 198 SER A CA 1
ATOM 1541 C C . SER A 1 198 ? 18.218 0.705 -12.115 1.00 88.75 198 SER A C 1
ATOM 1543 O O . SER A 1 198 ? 18.617 1.429 -11.198 1.00 88.75 198 SER A O 1
ATOM 1545 N N . ALA A 1 199 ? 17.166 1.030 -12.872 1.00 90.81 199 ALA A N 1
ATOM 1546 C CA . ALA A 1 199 ? 16.355 2.227 -12.684 1.00 90.81 199 ALA A CA 1
ATOM 1547 C C . ALA A 1 199 ? 15.061 1.960 -11.898 1.00 90.81 199 ALA A C 1
ATOM 1549 O O . ALA A 1 199 ? 14.326 2.903 -11.627 1.00 90.81 199 ALA A O 1
ATOM 1550 N N . TRP A 1 200 ? 14.775 0.706 -11.549 1.00 93.38 200 TRP A N 1
ATOM 1551 C CA . TRP A 1 200 ? 13.495 0.285 -10.982 1.00 93.38 200 TRP A CA 1
ATOM 1552 C C . TRP A 1 200 ? 13.587 0.113 -9.470 1.00 93.38 200 TRP A C 1
ATOM 1554 O O . TRP A 1 200 ? 14.675 -0.080 -8.920 1.00 93.38 200 TRP A O 1
ATOM 1564 N N . TYR A 1 201 ? 12.436 0.146 -8.810 1.00 95.62 201 TYR A N 1
ATOM 1565 C CA . TYR A 1 201 ? 12.297 -0.185 -7.400 1.00 95.62 201 TYR A CA 1
ATOM 1566 C C . TYR A 1 201 ? 11.404 -1.417 -7.267 1.00 95.62 201 TYR A C 1
ATOM 1568 O O . TYR A 1 201 ? 10.323 -1.478 -7.849 1.00 95.62 201 TYR A O 1
ATOM 1576 N N . PHE A 1 202 ? 11.880 -2.394 -6.507 1.00 93.69 202 PHE A N 1
ATOM 1577 C CA . PHE A 1 202 ? 11.260 -3.705 -6.351 1.00 93.69 202 PHE A CA 1
ATOM 1578 C C . PHE A 1 202 ? 10.788 -3.898 -4.920 1.00 93.69 202 PHE A C 1
ATOM 1580 O O . PHE A 1 202 ? 11.465 -3.444 -3.992 1.00 93.69 202 PHE A O 1
ATOM 1587 N N . GLU A 1 203 ? 9.705 -4.643 -4.730 1.00 90.94 203 GLU A N 1
ATOM 1588 C CA . GLU A 1 203 ? 9.311 -5.071 -3.399 1.00 90.94 203 GLU A CA 1
ATOM 1589 C C . GLU A 1 203 ? 10.353 -5.981 -2.735 1.00 90.94 203 GLU A C 1
ATOM 1591 O O . GLU A 1 203 ? 11.115 -6.722 -3.379 1.00 90.94 203 GLU A O 1
ATOM 1596 N N . ASN A 1 204 ? 10.358 -5.927 -1.405 1.00 84.56 204 ASN A N 1
ATOM 1597 C CA . ASN A 1 204 ? 11.032 -6.909 -0.556 1.00 84.56 204 ASN A CA 1
ATOM 1598 C C . ASN A 1 204 ? 10.050 -7.904 0.069 1.00 84.56 204 ASN A C 1
ATOM 1600 O O . ASN A 1 204 ? 10.429 -9.040 0.342 1.00 84.56 204 ASN A O 1
ATOM 1604 N N . ASN A 1 205 ? 8.807 -7.471 0.279 1.00 84.06 205 ASN A N 1
ATOM 1605 C CA . ASN A 1 205 ? 7.705 -8.274 0.792 1.00 84.06 205 ASN A CA 1
ATOM 1606 C C . ASN A 1 205 ? 6.581 -8.263 -0.240 1.00 84.06 205 ASN A C 1
ATOM 1608 O O . ASN A 1 205 ? 6.418 -7.281 -0.952 1.00 84.06 205 ASN A O 1
ATOM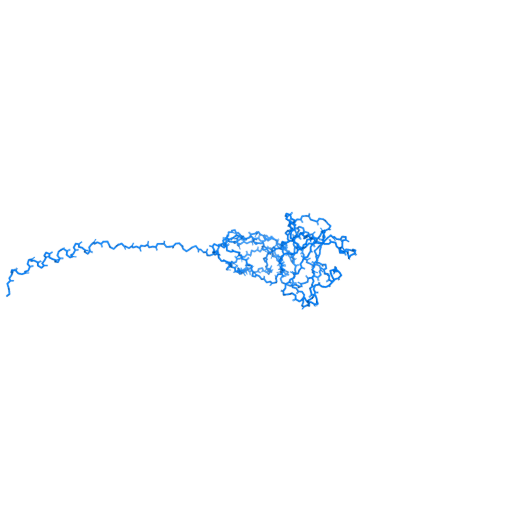 1612 N N . LEU A 1 206 ? 5.811 -9.339 -0.327 1.00 84.19 206 LEU A N 1
ATOM 1613 C CA . LEU A 1 206 ? 4.677 -9.389 -1.243 1.00 84.19 206 LEU A CA 1
ATOM 1614 C C . LEU A 1 206 ? 3.464 -8.684 -0.631 1.00 84.19 206 LEU A C 1
ATOM 1616 O O . LEU A 1 206 ? 3.281 -8.691 0.586 1.00 84.19 206 LEU A O 1
ATOM 1620 N N . VAL A 1 207 ? 2.633 -8.096 -1.485 1.00 81.56 207 VAL A N 1
ATOM 1621 C CA . VAL A 1 207 ? 1.351 -7.503 -1.104 1.00 81.56 207 VAL A CA 1
ATOM 1622 C C . VAL A 1 207 ? 0.358 -8.616 -0.799 1.00 81.56 207 VAL A C 1
ATOM 1624 O O . VAL A 1 207 ? 0.027 -9.414 -1.676 1.00 81.56 207 VAL A O 1
ATOM 1627 N N . THR A 1 208 ? -0.117 -8.672 0.440 1.00 72.25 208 THR A N 1
ATOM 1628 C CA . THR A 1 208 ? -1.123 -9.640 0.886 1.00 72.25 208 THR A CA 1
ATOM 1629 C C . THR A 1 208 ? -2.495 -8.988 0.969 1.00 72.25 208 THR A C 1
ATOM 1631 O O . THR A 1 208 ? -2.624 -7.867 1.458 1.00 72.25 208 THR A O 1
ATOM 1634 N N . TYR A 1 209 ? -3.518 -9.710 0.520 1.00 67.94 209 TYR A N 1
ATOM 1635 C CA . TYR A 1 209 ? -4.911 -9.307 0.670 1.00 67.94 209 TYR A CA 1
ATOM 1636 C C . TYR A 1 209 ? -5.410 -9.658 2.077 1.00 67.94 209 TYR A C 1
ATOM 1638 O O . TYR A 1 209 ? -5.234 -10.792 2.525 1.00 67.94 209 TYR A O 1
ATOM 1646 N N . GLY A 1 210 ? -6.060 -8.714 2.753 1.00 60.38 210 GLY A N 1
ATOM 1647 C CA . GLY A 1 210 ? -6.719 -8.959 4.036 1.00 60.38 210 GLY A CA 1
ATOM 1648 C C . GLY A 1 210 ? -6.303 -7.994 5.142 1.00 60.38 210 GLY A C 1
ATOM 1649 O O . GLY A 1 210 ? -5.170 -7.531 5.206 1.00 60.38 210 GLY A O 1
ATOM 1650 N N . GLU A 1 211 ? -7.272 -7.703 6.004 1.00 59.44 211 GLU A N 1
ATOM 1651 C CA . GLU A 1 211 ? -7.293 -6.647 7.029 1.00 59.44 211 GLU A CA 1
ATOM 1652 C C . GLU A 1 211 ? -6.352 -6.889 8.222 1.00 59.44 211 GLU A C 1
ATOM 1654 O O . GLU A 1 211 ? -6.188 -6.022 9.081 1.00 59.44 211 GLU A O 1
ATOM 1659 N N . ASP A 1 212 ? -5.724 -8.062 8.273 1.00 66.38 212 ASP A N 1
ATOM 1660 C CA . ASP A 1 212 ? -4.889 -8.494 9.383 1.00 66.38 212 ASP A CA 1
ATOM 1661 C C . ASP A 1 212 ? -3.507 -7.838 9.301 1.00 66.38 212 ASP A C 1
ATOM 1663 O O . ASP A 1 212 ? -2.603 -8.272 8.579 1.00 66.38 212 ASP A O 1
ATOM 1667 N N . VAL A 1 213 ? -3.318 -6.786 10.091 1.00 77.94 213 VAL A N 1
ATOM 1668 C CA . VAL A 1 213 ? -2.041 -6.078 10.158 1.00 77.94 213 VAL A CA 1
ATOM 1669 C C . VAL A 1 213 ? -1.148 -6.731 11.203 1.00 77.94 213 VAL A C 1
ATOM 1671 O O . VAL A 1 213 ? -1.526 -6.889 12.363 1.00 77.94 213 VAL A O 1
ATOM 1674 N N . THR A 1 214 ? 0.067 -7.111 10.808 1.00 82.62 214 THR A N 1
ATOM 1675 C CA . THR A 1 214 ? 1.045 -7.691 11.736 1.00 82.62 214 THR A CA 1
ATOM 1676 C C . THR A 1 214 ? 1.965 -6.607 12.285 1.00 82.62 214 THR A C 1
ATOM 1678 O O . THR A 1 214 ? 2.609 -5.882 11.530 1.00 82.62 214 THR A O 1
ATOM 1681 N N . ILE A 1 215 ? 2.062 -6.528 13.611 1.00 84.56 215 ILE A N 1
ATOM 1682 C CA . ILE A 1 215 ? 2.991 -5.656 14.330 1.00 84.56 215 ILE A CA 1
ATOM 1683 C C . ILE A 1 215 ? 4.039 -6.499 15.060 1.00 84.56 215 ILE A C 1
ATOM 1685 O O . ILE A 1 215 ? 3.721 -7.469 15.757 1.00 84.56 215 ILE A O 1
ATOM 1689 N N . LEU A 1 216 ? 5.312 -6.134 14.907 1.00 86.50 216 LEU A N 1
ATOM 1690 C CA . LEU A 1 216 ? 6.420 -6.830 15.559 1.00 86.50 216 LEU A CA 1
ATOM 1691 C C . LEU A 1 216 ? 6.385 -6.617 17.079 1.00 86.50 216 LEU A C 1
ATOM 1693 O O . LEU A 1 216 ? 5.753 -5.689 17.587 1.00 86.50 216 LEU A O 1
ATOM 1697 N N . GLY A 1 217 ? 7.057 -7.497 17.820 1.00 88.31 217 GLY A N 1
ATOM 1698 C CA . GLY A 1 217 ? 7.202 -7.341 19.267 1.00 88.31 217 GLY A CA 1
ATOM 1699 C C . GLY A 1 217 ? 7.972 -6.070 19.633 1.00 88.31 217 GLY A C 1
ATOM 1700 O O . GLY A 1 217 ? 8.920 -5.710 18.937 1.00 88.31 217 GLY A O 1
ATOM 1701 N N . ASP A 1 218 ? 7.566 -5.419 20.722 1.00 87.75 218 ASP A N 1
ATOM 1702 C CA . ASP A 1 218 ? 8.178 -4.196 21.255 1.00 87.75 218 ASP A CA 1
ATOM 1703 C C . ASP A 1 218 ? 8.325 -3.075 20.199 1.00 87.75 218 ASP A C 1
ATOM 1705 O O . ASP A 1 218 ? 9.359 -2.403 20.123 1.00 87.75 218 ASP A O 1
ATOM 1709 N N . SER A 1 219 ? 7.302 -2.895 19.354 1.00 89.56 219 SER A N 1
ATOM 1710 C CA . SER A 1 219 ? 7.305 -1.930 18.246 1.00 89.56 219 SER A CA 1
ATOM 1711 C C . SER A 1 219 ? 6.010 -1.123 18.147 1.00 89.56 219 SER A C 1
ATOM 1713 O O . SER A 1 219 ? 4.977 -1.512 18.701 1.00 89.56 219 SER A O 1
ATOM 1715 N N . ASP A 1 220 ? 6.093 -0.008 17.421 1.00 89.06 220 ASP A N 1
ATOM 1716 C CA . ASP A 1 220 ? 4.969 0.856 17.075 1.00 89.06 220 ASP A CA 1
ATOM 1717 C C . ASP A 1 220 ? 4.679 0.759 15.576 1.00 89.06 220 ASP A C 1
ATOM 1719 O O . ASP A 1 220 ? 5.597 0.660 14.757 1.00 89.06 220 ASP A O 1
ATOM 1723 N N . LEU A 1 221 ? 3.403 0.853 15.222 1.00 87.62 221 LEU A N 1
ATOM 1724 C CA . LEU A 1 221 ? 2.930 0.947 13.850 1.00 87.62 221 LEU A CA 1
ATOM 1725 C C . LEU A 1 221 ? 1.905 2.073 13.745 1.00 87.62 221 LEU A C 1
ATOM 1727 O O . LEU A 1 221 ? 0.972 2.146 14.542 1.00 87.62 221 LEU A O 1
ATOM 1731 N N . VAL A 1 222 ? 2.068 2.939 12.749 1.00 88.38 222 VAL A N 1
ATOM 1732 C CA . VAL A 1 222 ? 1.064 3.947 12.399 1.00 88.38 222 VAL A CA 1
ATOM 1733 C C . VAL A 1 222 ? 0.296 3.441 11.192 1.00 88.38 222 VAL A C 1
ATOM 1735 O O . VAL A 1 222 ? 0.897 3.128 10.167 1.00 88.38 222 VAL A O 1
ATOM 1738 N N . ILE A 1 223 ? -1.022 3.368 11.325 1.00 87.88 223 ILE A N 1
ATOM 1739 C CA . ILE A 1 223 ? -1.925 2.898 10.279 1.00 87.88 223 ILE A CA 1
ATOM 1740 C C . ILE A 1 223 ? -2.839 4.042 9.878 1.00 87.88 223 ILE A C 1
ATOM 1742 O O . ILE A 1 223 ? -3.454 4.680 10.732 1.00 87.88 223 ILE A O 1
ATOM 1746 N N . THR A 1 224 ? -2.960 4.282 8.579 1.00 90.38 224 THR A N 1
ATOM 1747 C CA . THR A 1 224 ? -3.822 5.336 8.044 1.00 90.38 224 THR A CA 1
ATOM 1748 C C . THR A 1 224 ? -5.108 4.720 7.504 1.00 90.38 224 THR A C 1
ATOM 1750 O O . THR A 1 224 ? -5.041 3.950 6.550 1.00 90.38 224 THR A O 1
ATOM 1753 N N . PRO A 1 225 ? -6.284 5.015 8.077 1.00 91.06 225 PRO A N 1
ATOM 1754 C CA . PRO A 1 225 ? -7.536 4.530 7.519 1.00 91.06 225 PRO A CA 1
ATOM 1755 C C . PRO A 1 225 ? -7.904 5.298 6.244 1.00 91.06 225 PRO A C 1
ATOM 1757 O O . PRO A 1 225 ? -7.665 6.502 6.136 1.00 91.06 225 PRO A O 1
ATOM 1760 N N . LEU A 1 226 ? -8.525 4.601 5.300 1.00 92.69 226 LEU A N 1
ATOM 1761 C CA . LEU A 1 226 ? -9.113 5.152 4.089 1.00 92.69 226 LEU A CA 1
ATOM 1762 C C . LEU A 1 226 ? -10.619 4.883 4.113 1.00 92.69 226 LEU A C 1
ATOM 1764 O O . LEU A 1 226 ? -11.050 3.743 4.295 1.00 92.69 226 LEU A O 1
ATOM 1768 N N . TYR A 1 227 ? -11.410 5.938 3.933 1.00 91.62 227 TYR A N 1
ATOM 1769 C CA . TYR A 1 227 ? -12.869 5.878 3.961 1.00 91.62 227 TYR A CA 1
ATOM 1770 C C . TYR A 1 227 ? -13.424 6.137 2.573 1.00 91.62 227 TYR A C 1
ATOM 1772 O O . TYR A 1 227 ? -13.152 7.186 1.992 1.00 91.62 227 TYR A O 1
ATOM 1780 N N . LYS A 1 228 ? -14.233 5.218 2.057 1.00 91.19 228 LYS A N 1
ATOM 1781 C CA . LYS A 1 228 ? -14.982 5.418 0.818 1.00 91.19 228 LYS A CA 1
ATOM 1782 C C . LYS A 1 228 ? -16.448 5.614 1.147 1.00 91.19 228 LYS A C 1
ATOM 1784 O O . LYS A 1 228 ? -17.079 4.772 1.784 1.00 91.19 228 LYS A O 1
ATOM 1789 N N . VAL A 1 229 ? -16.970 6.754 0.721 1.00 88.81 229 VAL A N 1
ATOM 1790 C CA . VAL A 1 229 ? -18.343 7.162 0.978 1.00 88.81 229 VAL A CA 1
ATOM 1791 C C . VAL A 1 229 ? -19.270 6.429 0.013 1.00 88.81 229 VAL A C 1
ATOM 1793 O O . VAL A 1 229 ? -19.109 6.507 -1.206 1.00 88.81 229 VAL A O 1
ATOM 1796 N N . GLY A 1 230 ? -20.233 5.701 0.571 1.00 85.69 230 GLY A N 1
ATOM 1797 C CA . GLY A 1 230 ? -21.231 4.946 -0.170 1.00 85.69 230 GLY A CA 1
ATOM 1798 C C . GLY A 1 230 ? -22.175 5.832 -0.980 1.00 85.69 230 GLY A C 1
ATOM 1799 O O . GLY A 1 230 ? -22.253 7.056 -0.814 1.00 85.69 230 GLY A O 1
ATOM 1800 N N . ALA A 1 231 ? -22.924 5.188 -1.872 1.00 82.25 231 ALA A N 1
ATOM 1801 C CA . ALA A 1 231 ? -23.830 5.891 -2.766 1.00 82.25 231 ALA A CA 1
ATOM 1802 C C . ALA A 1 231 ? -24.938 6.613 -1.987 1.00 82.25 231 ALA A C 1
ATOM 1804 O O . ALA A 1 231 ? -25.498 6.083 -1.028 1.00 82.25 231 ALA A O 1
ATOM 1805 N N . TYR A 1 232 ? -25.316 7.808 -2.448 1.00 76.56 232 TYR A N 1
ATOM 1806 C CA . TYR A 1 232 ? -26.387 8.622 -1.856 1.00 76.56 232 TYR A CA 1
ATOM 1807 C C . TYR A 1 232 ? -26.156 9.099 -0.410 1.00 76.56 232 TYR A C 1
ATOM 1809 O O . TYR A 1 232 ? -27.084 9.642 0.199 1.00 76.56 232 TYR A O 1
ATOM 1817 N N . VAL A 1 233 ? -24.944 8.963 0.134 1.00 77.25 233 VAL A N 1
ATOM 1818 C CA . VAL A 1 233 ? -24.571 9.585 1.410 1.00 77.25 233 VAL A CA 1
ATOM 1819 C C . VAL A 1 233 ? -24.237 11.057 1.174 1.00 77.25 233 VAL A C 1
ATOM 1821 O O . VAL A 1 233 ? -23.492 11.419 0.264 1.00 77.25 233 VAL A O 1
ATOM 1824 N N . ASN A 1 234 ? -24.836 11.934 1.978 1.00 73.44 234 ASN A N 1
ATOM 1825 C CA . ASN A 1 234 ? -24.516 13.356 1.987 1.00 73.44 234 ASN A CA 1
ATOM 1826 C C . ASN A 1 234 ? -24.738 13.910 3.394 1.00 73.44 234 ASN A C 1
ATOM 1828 O O . ASN A 1 234 ? -25.829 13.776 3.955 1.00 73.44 234 ASN A O 1
ATOM 1832 N N . GLY A 1 235 ? -23.712 14.539 3.957 1.00 76.56 235 GLY A N 1
ATOM 1833 C CA . GLY A 1 235 ? -23.761 15.110 5.298 1.00 76.56 235 GLY A CA 1
ATOM 1834 C C . GLY A 1 235 ? -22.502 14.817 6.098 1.00 76.56 235 GLY A C 1
ATOM 1835 O O . GLY A 1 235 ? -21.441 14.549 5.540 1.00 76.56 235 GLY A O 1
ATOM 1836 N N . THR A 1 236 ? -22.619 14.920 7.419 1.00 83.62 236 THR A N 1
ATOM 1837 C CA . THR A 1 236 ? -21.510 14.669 8.340 1.00 83.62 236 THR A CA 1
ATOM 1838 C C . THR A 1 236 ? -21.485 13.225 8.798 1.00 83.62 236 THR A C 1
ATOM 1840 O O . THR A 1 236 ? -22.478 12.764 9.360 1.00 83.62 236 THR A O 1
ATOM 1843 N N . CYS A 1 237 ? -20.344 12.562 8.624 1.00 85.25 237 CYS A N 1
ATOM 1844 C CA . CYS A 1 237 ? -20.131 11.191 9.076 1.00 85.25 237 CYS A CA 1
ATOM 1845 C C . CYS A 1 237 ? -19.036 11.125 10.140 1.00 85.25 237 CYS A C 1
ATOM 1847 O O . CYS A 1 237 ? -18.038 11.849 10.083 1.00 85.25 237 CYS A O 1
ATOM 1849 N N . THR A 1 238 ? -19.240 10.244 11.114 1.00 88.62 238 THR A N 1
ATOM 1850 C CA . THR A 1 238 ? -18.263 9.929 12.153 1.00 88.62 238 THR A CA 1
ATOM 1851 C C . THR A 1 238 ? -18.026 8.434 12.131 1.00 88.62 238 THR A C 1
ATOM 1853 O O . THR A 1 238 ? -18.979 7.663 12.192 1.00 88.62 238 THR A O 1
ATOM 1856 N N . VAL A 1 239 ? -16.758 8.050 12.065 1.00 88.44 239 VAL A N 1
ATOM 1857 C CA . VAL A 1 239 ? -16.328 6.657 12.045 1.00 88.44 239 VAL A CA 1
ATOM 1858 C C . VAL A 1 239 ? -15.587 6.348 13.337 1.00 88.44 239 VAL A C 1
ATOM 1860 O O . VAL A 1 239 ? -14.684 7.090 13.725 1.00 88.44 239 VAL A O 1
ATOM 1863 N N . THR A 1 240 ? -15.972 5.272 14.020 1.00 88.69 240 THR A N 1
ATOM 1864 C CA . THR A 1 240 ? -15.290 4.799 15.230 1.00 88.69 240 THR A CA 1
ATOM 1865 C C . THR A 1 240 ? -14.594 3.476 14.947 1.00 88.69 240 THR A C 1
ATOM 1867 O O . THR A 1 240 ? -15.237 2.507 14.567 1.00 88.69 240 THR A O 1
ATOM 1870 N N . THR A 1 241 ? -13.282 3.428 15.158 1.00 87.81 241 THR A N 1
ATOM 1871 C CA . THR A 1 241 ? -12.452 2.227 15.020 1.00 87.81 241 THR A CA 1
ATOM 1872 C C . THR A 1 241 ? -12.180 1.609 16.387 1.00 87.81 241 THR A C 1
ATOM 1874 O O . THR A 1 241 ? -11.764 2.292 17.323 1.00 87.81 241 THR A O 1
ATOM 1877 N N . THR A 1 242 ? -12.353 0.297 16.485 1.00 85.69 242 THR A N 1
ATOM 1878 C CA . THR A 1 242 ? -11.870 -0.534 17.588 1.00 85.69 242 THR A CA 1
ATOM 1879 C C . THR A 1 242 ? -10.702 -1.377 17.089 1.00 85.69 242 THR A C 1
ATOM 1881 O O . THR A 1 242 ? -10.760 -1.929 15.996 1.00 85.69 242 THR A O 1
ATOM 1884 N N . VAL A 1 243 ? -9.645 -1.465 17.895 1.00 83.81 243 VAL A N 1
ATOM 1885 C CA . VAL A 1 243 ? -8.432 -2.239 17.603 1.00 83.81 243 VAL A CA 1
ATOM 1886 C C . VAL A 1 243 ? -8.336 -3.378 18.612 1.00 83.81 243 VAL A C 1
ATOM 1888 O O . VAL A 1 243 ? -8.448 -3.123 19.817 1.00 83.81 243 VAL A O 1
ATOM 1891 N N . ALA A 1 244 ? -8.139 -4.608 18.135 1.00 78.31 244 ALA A N 1
ATOM 1892 C CA . ALA A 1 244 ? -8.093 -5.817 18.962 1.00 78.31 244 ALA A CA 1
ATOM 1893 C C . ALA A 1 244 ? -6.880 -6.703 18.654 1.00 78.31 244 ALA A C 1
ATOM 1895 O O . ALA A 1 244 ? -6.514 -6.826 17.465 1.00 78.31 244 ALA A O 1
#

Foldseek 3Di:
DDPPPPVVVVVVVVVVVVVVPPDPPPPPDDDDDDDQKDKDDPLKWKQFWDDAFDKDWTFWIKMFGQFQFKDWKDKDKDFDPFPKFKAKKDKWWWAAADPVRHGDPPRTWIKIWIARPLWIKIATCDPDPQKFKWWAAQQPVDPPPPWCPRIDTQGGHHRDIDIGPPGRDPPDPRGPDQFIKMKIAGNVCVVVRHDDSNRIITTPDGHHDDRTDMDGHRDMDIIMMMMTGHGPDTGIIMMRMDMD

pLDDT: mean 80.57, std 15.4, range [39.78, 96.69]